Protein AF-A0A7C7ITA2-F1 (afdb_monomer)

pLDDT: mean 93.31, std 6.62, range [65.88, 98.81]

Secondary structure (DSSP, 8-state):
--HHHHHHHHHHH--TTSHHHHHHHHHHHHHHHS--B-S---SSTT--SS---SHHHHHHHHHHHHHTT--EEEEEPPPTTSTT---EEEEEE---TTS-EEEEEEE--B----S-TT-GGGTTS-TTS-EE-TTSS-EESTTTTTTHHHHHHHHHHHHHHHHHTT--SS---HHHHTTSSSEEEEEEES-GGGT-

Mean predicted aligned error: 3.97 Å

Structure (mmCIF, N/CA/C/O backbone):
data_AF-A0A7C7ITA2-F1
#
_entry.id   AF-A0A7C7ITA2-F1
#
loop_
_atom_site.group_PDB
_atom_site.id
_atom_site.type_symbol
_atom_site.label_atom_id
_atom_site.label_alt_id
_atom_site.label_comp_id
_atom_site.label_asym_id
_atom_site.label_entity_id
_atom_site.label_seq_id
_atom_site.pdbx_PDB_ins_code
_atom_site.Cartn_x
_atom_site.Cartn_y
_atom_site.Cartn_z
_atom_site.occupancy
_atom_site.B_iso_or_equiv
_atom_site.auth_seq_id
_atom_site.auth_comp_id
_atom_site.auth_asym_id
_atom_site.auth_atom_id
_atom_site.pdbx_PDB_model_num
ATOM 1 N N . MET A 1 1 ? -14.949 -5.230 22.223 1.00 71.88 1 MET A N 1
ATOM 2 C CA . MET A 1 1 ? -15.427 -5.738 20.918 1.00 71.88 1 MET A CA 1
ATOM 3 C C . MET A 1 1 ? -15.850 -7.193 21.058 1.00 71.88 1 MET A C 1
ATOM 5 O O . MET A 1 1 ? -15.157 -7.939 21.739 1.00 71.88 1 MET A O 1
ATOM 9 N N . LYS A 1 2 ? -16.995 -7.593 20.492 1.00 80.12 2 LYS A N 1
ATOM 10 C CA . LYS A 1 2 ? -17.440 -8.998 20.511 1.00 80.12 2 LYS A CA 1
ATOM 11 C C . LYS A 1 2 ? -16.811 -9.716 19.316 1.00 80.12 2 LYS A C 1
ATOM 13 O O . LYS A 1 2 ? -17.061 -9.292 18.196 1.00 80.12 2 LYS A O 1
ATOM 18 N N . LEU A 1 3 ? -16.045 -10.787 19.548 1.00 83.50 3 LEU A N 1
ATOM 19 C CA . LEU A 1 3 ? -15.367 -11.551 18.483 1.00 83.50 3 LEU A CA 1
ATOM 20 C C . LEU A 1 3 ? -16.322 -11.971 17.364 1.00 83.50 3 LEU A C 1
ATOM 22 O O . LEU A 1 3 ? -15.994 -11.828 16.197 1.00 83.50 3 LEU A O 1
ATOM 26 N N . LYS A 1 4 ? -17.543 -12.370 17.729 1.00 87.81 4 LYS A N 1
ATOM 27 C CA . LYS A 1 4 ? -18.588 -12.727 16.771 1.00 87.81 4 LYS A CA 1
ATOM 28 C C . LYS A 1 4 ? -18.908 -11.612 15.766 1.00 87.81 4 LYS A C 1
ATOM 30 O O . LYS A 1 4 ? -19.138 -11.904 14.611 1.00 87.81 4 LYS A O 1
ATOM 35 N N . VAL A 1 5 ? -18.885 -10.342 16.176 1.00 86.62 5 VAL A N 1
ATOM 36 C CA . VAL A 1 5 ? -19.168 -9.219 15.262 1.00 86.62 5 VAL A CA 1
ATOM 37 C C . VAL A 1 5 ? -18.055 -9.058 14.227 1.00 86.62 5 VAL A C 1
ATOM 39 O O . VAL A 1 5 ? -18.342 -8.801 13.064 1.00 86.62 5 VAL A O 1
ATOM 42 N N . LEU A 1 6 ? -16.794 -9.236 14.636 1.00 84.56 6 LEU A N 1
ATOM 43 C CA . LEU A 1 6 ? -15.674 -9.241 13.694 1.00 84.56 6 LEU A CA 1
ATOM 44 C C . LEU A 1 6 ? -15.758 -10.419 12.731 1.00 84.56 6 LEU A C 1
ATOM 46 O O . LEU A 1 6 ? -15.569 -10.232 11.538 1.00 84.56 6 LEU A O 1
ATOM 50 N N . ASP A 1 7 ? -16.033 -11.609 13.261 1.00 88.44 7 ASP A N 1
ATOM 51 C CA . ASP A 1 7 ? -16.126 -12.843 12.485 1.00 88.44 7 ASP A CA 1
ATOM 52 C C . ASP A 1 7 ? -17.266 -12.772 11.460 1.00 88.44 7 ASP A C 1
ATOM 54 O O . ASP A 1 7 ? -17.060 -13.025 10.272 1.00 88.44 7 ASP A O 1
ATOM 58 N N . ASP A 1 8 ? -18.439 -12.300 11.893 1.00 90.19 8 ASP A N 1
ATOM 59 C CA . ASP A 1 8 ? -19.594 -12.059 11.031 1.00 90.19 8 ASP A CA 1
ATOM 60 C C . ASP A 1 8 ? -19.257 -11.005 9.957 1.00 90.19 8 ASP A C 1
ATOM 62 O O . ASP A 1 8 ? -19.597 -11.185 8.786 1.00 90.19 8 ASP A O 1
ATOM 66 N N . PHE A 1 9 ? -18.570 -9.909 10.307 1.00 89.75 9 PHE A N 1
ATOM 67 C CA . PHE A 1 9 ? -18.169 -8.899 9.323 1.00 89.75 9 PHE A CA 1
ATOM 68 C C . PHE A 1 9 ? -17.174 -9.470 8.309 1.00 89.75 9 PHE A C 1
ATOM 70 O O . PHE A 1 9 ? -17.405 -9.363 7.107 1.00 89.75 9 PHE A O 1
ATOM 77 N N . ALA A 1 10 ? -16.092 -10.094 8.777 1.00 88.19 10 ALA A N 1
ATOM 78 C CA . ALA A 1 10 ? -15.047 -10.655 7.929 1.00 88.19 10 ALA A CA 1
ATOM 79 C C . ALA A 1 10 ? -15.623 -11.696 6.963 1.00 88.19 10 ALA A C 1
ATOM 81 O O . ALA A 1 10 ? -15.414 -11.594 5.756 1.00 88.19 10 ALA A O 1
ATOM 82 N N . THR A 1 11 ? -16.441 -12.618 7.476 1.00 90.75 11 THR A N 1
ATOM 83 C CA . THR A 1 11 ? -17.097 -13.662 6.679 1.00 90.75 11 THR A CA 1
ATOM 84 C C . THR A 1 11 ? -17.991 -13.076 5.591 1.00 90.75 11 THR A C 1
ATOM 86 O O . THR A 1 11 ? -18.021 -13.595 4.481 1.00 90.75 11 THR A O 1
ATOM 89 N N . ASN A 1 12 ? -18.713 -11.988 5.862 1.00 91.75 12 ASN A N 1
ATOM 90 C CA . ASN A 1 12 ? -19.668 -11.446 4.893 1.00 91.75 12 ASN A CA 1
ATOM 91 C C . ASN A 1 12 ? -19.072 -10.385 3.956 1.00 91.75 12 ASN A C 1
ATOM 93 O O . ASN A 1 12 ? -19.583 -10.199 2.853 1.00 91.75 12 ASN A O 1
ATOM 97 N N . GLN A 1 13 ? -18.040 -9.659 4.389 1.00 92.19 13 GLN A N 1
ATOM 98 C CA . GLN A 1 13 ? -17.514 -8.493 3.671 1.00 92.19 13 GLN A CA 1
ATOM 99 C C . GLN A 1 13 ? -16.149 -8.737 3.032 1.00 92.19 13 GLN A C 1
ATOM 101 O O . GLN A 1 13 ? -15.858 -8.110 2.022 1.00 92.19 13 GLN A O 1
ATOM 106 N N . ILE A 1 14 ? -15.316 -9.639 3.558 1.00 94.12 14 ILE A N 1
ATOM 107 C CA . ILE A 1 14 ? -14.001 -9.949 2.977 1.00 94.12 14 ILE A CA 1
ATOM 108 C C . ILE A 1 14 ? -14.155 -11.144 2.033 1.00 94.12 14 ILE A C 1
ATOM 110 O O . ILE A 1 14 ? -13.682 -12.246 2.291 1.00 94.12 14 ILE A O 1
ATOM 114 N N . GLN A 1 15 ? -14.889 -10.922 0.943 1.00 93.81 15 GLN A N 1
ATOM 115 C CA . GLN A 1 15 ? -15.105 -11.908 -0.119 1.00 93.81 15 GLN A CA 1
ATOM 116 C C . GLN A 1 15 ? -14.469 -11.415 -1.426 1.00 93.81 15 GLN A C 1
ATOM 118 O O . GLN A 1 15 ? -14.563 -10.210 -1.681 1.00 93.81 15 GLN A O 1
ATOM 123 N N . PRO A 1 16 ? -13.871 -12.289 -2.264 1.00 89.75 16 PRO A N 1
ATOM 124 C CA . PRO A 1 16 ? -13.088 -11.886 -3.442 1.00 89.75 16 PRO A CA 1
ATOM 125 C C . PRO A 1 16 ? -13.753 -10.838 -4.349 1.00 89.75 16 PRO A C 1
ATOM 127 O O . PRO A 1 16 ? -13.109 -9.871 -4.744 1.00 89.75 16 PRO A O 1
ATOM 130 N N . ASP A 1 17 ? -15.056 -10.972 -4.604 1.00 90.56 17 ASP A N 1
ATOM 131 C CA . ASP A 1 17 ? -15.816 -10.068 -5.484 1.00 90.56 17 ASP A CA 1
ATOM 132 C C . ASP A 1 17 ? -16.705 -9.066 -4.728 1.00 90.56 17 ASP A C 1
ATOM 134 O O . ASP A 1 17 ? -17.552 -8.383 -5.311 1.00 90.56 17 ASP A O 1
ATOM 138 N N . SER A 1 18 ? -16.548 -8.961 -3.409 1.00 95.50 18 SER A N 1
ATOM 139 C CA . SER A 1 18 ? -17.271 -7.956 -2.631 1.00 95.50 18 SER A CA 1
ATOM 140 C C . SER A 1 18 ? -16.824 -6.544 -3.016 1.00 95.50 18 SER A C 1
ATOM 142 O O . SER A 1 18 ? -15.651 -6.289 -3.288 1.00 95.50 18 SER A O 1
ATOM 144 N N . LYS A 1 19 ? -17.744 -5.574 -2.941 1.00 95.56 19 LYS A N 1
ATOM 145 C CA . LYS A 1 19 ? -17.399 -4.150 -3.120 1.00 95.56 19 LYS A CA 1
ATOM 146 C C . LYS A 1 19 ? -16.291 -3.695 -2.165 1.00 95.56 19 LYS A C 1
ATOM 148 O O . LYS A 1 19 ? -15.511 -2.818 -2.515 1.00 95.56 19 LYS A O 1
ATOM 153 N N . PHE A 1 20 ? -16.246 -4.283 -0.971 1.00 95.50 20 PHE A N 1
ATOM 154 C CA . PHE A 1 20 ? -15.240 -3.991 0.037 1.00 95.50 20 PHE A CA 1
ATOM 155 C C . PHE A 1 20 ? -13.843 -4.426 -0.428 1.00 95.50 20 PHE A C 1
ATOM 157 O O . PHE A 1 20 ? -12.952 -3.588 -0.514 1.00 95.50 20 PHE A O 1
ATOM 164 N N . VAL A 1 21 ? -13.662 -5.691 -0.820 1.00 96.62 21 VAL A N 1
ATOM 165 C CA . VAL A 1 21 ? -12.368 -6.191 -1.322 1.00 96.62 21 VAL A CA 1
ATOM 166 C C . VAL A 1 21 ? -11.975 -5.512 -2.632 1.00 96.62 21 VAL A C 1
ATOM 168 O O . VAL A 1 21 ? -10.833 -5.080 -2.768 1.00 96.62 21 VAL A O 1
ATOM 171 N N . LEU A 1 22 ? -12.913 -5.334 -3.568 1.00 96.81 22 LEU A N 1
ATOM 172 C CA . LEU A 1 22 ? -12.630 -4.699 -4.859 1.00 96.81 22 LEU A CA 1
ATOM 173 C C . LEU A 1 22 ? -12.148 -3.247 -4.717 1.00 96.81 22 LEU A C 1
ATOM 175 O O . LEU A 1 22 ? -11.259 -2.845 -5.459 1.00 96.81 22 LEU A O 1
ATOM 179 N N . LYS A 1 23 ? -12.657 -2.487 -3.734 1.00 97.31 23 LYS A N 1
ATOM 180 C CA . LYS A 1 23 ? -12.147 -1.141 -3.402 1.00 97.31 23 LYS A CA 1
ATOM 181 C C . LYS A 1 23 ? -10.659 -1.172 -3.034 1.00 97.31 23 LYS A C 1
ATOM 183 O O . LYS A 1 23 ? -9.913 -0.271 -3.389 1.00 97.31 23 LYS A O 1
ATOM 188 N N . HIS A 1 24 ? -10.223 -2.176 -2.283 1.00 98.06 24 HIS A N 1
ATOM 189 C CA . HIS A 1 24 ? -8.821 -2.302 -1.888 1.00 98.06 24 HIS A CA 1
ATOM 190 C C . HIS A 1 24 ? -7.950 -2.813 -3.038 1.00 98.06 24 HIS A C 1
ATOM 192 O O . HIS A 1 24 ? -6.847 -2.314 -3.237 1.00 98.06 24 HIS A O 1
ATOM 198 N N . LEU A 1 25 ? -8.456 -3.755 -3.838 1.00 97.62 25 LEU A N 1
ATOM 199 C CA . LEU A 1 25 ? -7.736 -4.250 -5.012 1.00 97.62 25 LEU A CA 1
ATOM 200 C C . LEU A 1 25 ? -7.561 -3.179 -6.097 1.00 97.62 25 LEU A C 1
ATOM 202 O O . LEU A 1 25 ? -6.540 -3.197 -6.773 1.00 97.62 25 LEU A O 1
ATOM 206 N N . SER A 1 26 ? -8.475 -2.210 -6.230 1.00 98.19 26 SER A N 1
ATOM 207 C CA . SER A 1 26 ? -8.247 -1.072 -7.133 1.00 98.19 26 SER A CA 1
ATOM 208 C C . SER A 1 26 ? -7.101 -0.169 -6.667 1.00 98.19 26 SER A C 1
ATOM 210 O O . SER A 1 26 ? -6.434 0.446 -7.489 1.00 98.19 26 SER A O 1
ATOM 212 N N . VAL A 1 27 ? -6.836 -0.099 -5.356 1.00 98.62 27 VAL A N 1
ATOM 213 C CA . VAL A 1 27 ? -5.649 0.603 -4.839 1.00 98.62 27 VAL A CA 1
ATOM 214 C C . VAL A 1 27 ? -4.381 -0.200 -5.136 1.00 98.62 27 VAL A C 1
ATOM 216 O O . VAL A 1 27 ? -3.376 0.394 -5.505 1.00 98.62 27 VAL A O 1
ATOM 219 N N . LEU A 1 28 ? -4.423 -1.538 -5.042 1.00 98.62 28 LEU A N 1
ATOM 220 C CA . LEU A 1 28 ? -3.296 -2.388 -5.450 1.00 98.62 28 LEU A CA 1
ATOM 221 C C . LEU A 1 28 ? -2.927 -2.159 -6.921 1.00 98.62 28 LEU A C 1
ATOM 223 O O . LEU A 1 28 ? -1.752 -2.023 -7.243 1.00 98.62 28 LEU A O 1
ATOM 227 N N . GLU A 1 29 ? -3.929 -2.117 -7.799 1.00 98.56 29 GLU A N 1
ATOM 228 C CA . GLU A 1 29 ? -3.750 -1.834 -9.226 1.00 98.56 29 GLU A CA 1
ATOM 229 C C . GLU A 1 29 ? -3.050 -0.489 -9.447 1.00 98.56 29 GLU A C 1
ATOM 231 O O . GLU A 1 29 ? -2.050 -0.425 -10.163 1.00 98.56 29 GLU A O 1
ATOM 236 N N . GLU A 1 30 ? -3.499 0.557 -8.750 1.00 98.75 30 GLU A N 1
ATOM 237 C CA . GLU A 1 30 ? -2.883 1.881 -8.832 1.00 98.75 30 GLU A CA 1
ATOM 238 C C . GLU A 1 30 ? -1.447 1.898 -8.282 1.00 98.75 30 GLU A C 1
ATOM 240 O O . GLU A 1 30 ? -0.544 2.438 -8.917 1.00 98.75 30 GLU A O 1
ATOM 245 N N . MET A 1 31 ? -1.180 1.242 -7.150 1.00 98.75 31 MET A N 1
ATOM 246 C CA . MET A 1 31 ? 0.175 1.141 -6.591 1.00 98.75 31 MET A CA 1
ATOM 247 C C . MET A 1 31 ? 1.133 0.343 -7.494 1.00 98.75 31 MET A C 1
ATOM 249 O O . MET A 1 31 ? 2.329 0.643 -7.582 1.00 98.75 31 MET A O 1
ATOM 253 N N . VAL A 1 32 ? 0.629 -0.672 -8.201 1.00 98.69 32 VAL A N 1
ATOM 254 C CA . VAL A 1 32 ? 1.418 -1.444 -9.174 1.00 98.69 32 VAL A CA 1
ATOM 255 C C . VAL A 1 32 ? 1.777 -0.584 -10.388 1.00 98.69 32 VAL A C 1
ATOM 257 O O . VAL A 1 32 ? 2.928 -0.647 -10.833 1.00 98.69 32 VAL A O 1
ATOM 260 N N . ARG A 1 33 ? 0.859 0.278 -10.846 1.00 98.56 33 ARG A N 1
ATOM 261 C CA . ARG A 1 33 ? 1.077 1.236 -11.944 1.00 98.56 33 ARG A CA 1
ATOM 262 C C . ARG A 1 33 ? 2.246 2.186 -11.701 1.00 98.56 33 ARG A C 1
ATOM 264 O O . ARG A 1 33 ? 2.969 2.518 -12.639 1.00 98.56 33 ARG A O 1
ATOM 271 N N . ILE A 1 34 ? 2.426 2.628 -10.461 1.00 98.44 34 ILE A N 1
ATOM 272 C CA . ILE A 1 34 ? 3.427 3.633 -10.088 1.00 98.44 34 ILE A CA 1
ATOM 273 C C . ILE A 1 34 ? 4.841 3.048 -10.175 1.00 98.44 34 ILE A C 1
ATOM 275 O O . ILE A 1 34 ? 5.111 1.978 -9.641 1.00 98.44 34 ILE A O 1
ATOM 279 N N . ASP A 1 35 ? 5.790 3.741 -10.801 1.00 96.06 35 ASP A N 1
ATOM 280 C CA . ASP A 1 35 ? 7.192 3.306 -10.800 1.00 96.06 35 ASP A CA 1
ATOM 281 C C . ASP A 1 35 ? 7.913 3.744 -9.510 1.00 96.06 35 ASP A C 1
ATOM 283 O O . ASP A 1 35 ? 8.496 4.826 -9.428 1.00 96.06 35 ASP A O 1
ATOM 287 N N . SER A 1 36 ? 7.893 2.872 -8.500 1.00 97.25 36 SER A N 1
ATOM 288 C CA . SER A 1 36 ? 8.597 3.049 -7.221 1.00 97.25 36 SER A CA 1
ATOM 289 C C . SER A 1 36 ? 9.853 2.179 -7.074 1.00 97.25 36 SER A C 1
ATOM 291 O O . SER A 1 36 ? 10.190 1.770 -5.970 1.00 97.25 36 SER A O 1
ATOM 293 N N . ARG A 1 37 ? 10.585 1.857 -8.156 1.00 96.25 37 ARG A N 1
ATOM 294 C CA . ARG A 1 37 ? 11.835 1.074 -7.986 1.00 96.25 37 ARG A CA 1
ATOM 295 C C . ARG A 1 37 ? 12.912 1.915 -7.269 1.00 96.25 37 ARG A C 1
ATOM 297 O O . ARG A 1 37 ? 13.268 2.988 -7.767 1.00 96.25 37 ARG A O 1
ATOM 304 N N . SER A 1 38 ? 13.444 1.440 -6.146 1.00 94.00 38 SER A N 1
ATOM 305 C CA . SER A 1 38 ? 14.428 2.142 -5.288 1.00 94.00 38 SER A CA 1
ATOM 306 C C . SER A 1 38 ? 15.861 2.112 -5.825 1.00 94.00 38 SER A C 1
ATOM 308 O O . SER A 1 38 ? 16.751 2.787 -5.318 1.00 94.00 38 SER A O 1
ATOM 310 N N . PHE A 1 39 ? 16.094 1.397 -6.923 1.00 88.56 39 PHE A N 1
ATOM 311 C CA . PHE A 1 39 ? 17.401 1.302 -7.562 1.00 88.56 39 PHE A CA 1
ATOM 312 C C . PHE A 1 39 ? 17.604 2.319 -8.682 1.00 88.56 39 PHE A C 1
ATOM 314 O O . PHE A 1 39 ? 16.660 2.765 -9.345 1.00 88.56 39 PHE A O 1
ATOM 321 N N . ASN A 1 40 ? 18.881 2.566 -8.984 1.00 83.38 40 ASN A N 1
ATOM 322 C CA . ASN A 1 40 ? 19.281 2.987 -10.320 1.00 83.38 40 ASN A C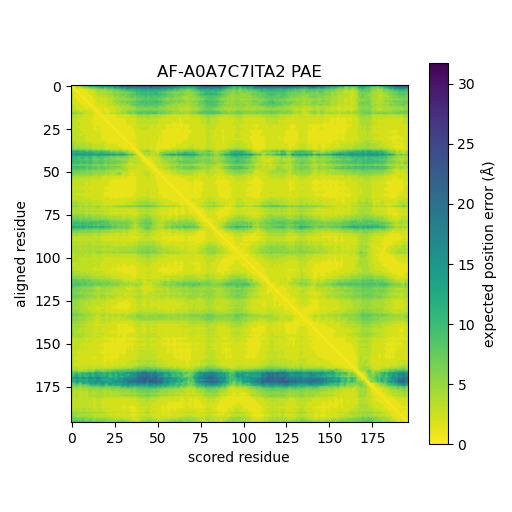A 1
ATOM 323 C C . ASN A 1 40 ? 18.890 1.885 -11.303 1.00 83.38 40 ASN A C 1
ATOM 325 O O . ASN A 1 40 ? 19.440 0.784 -11.272 1.00 83.38 40 ASN A O 1
ATOM 329 N N . VAL A 1 41 ? 17.945 2.195 -12.173 1.00 83.31 41 VAL A N 1
ATOM 330 C CA . VAL A 1 41 ? 17.534 1.330 -13.278 1.00 83.31 41 VAL A CA 1
ATOM 331 C C . VAL A 1 41 ? 18.079 1.911 -14.578 1.00 83.31 41 VAL A C 1
ATOM 333 O O . VAL A 1 41 ? 18.551 3.040 -14.592 1.00 83.31 41 VAL A O 1
ATOM 336 N N . ASN A 1 42 ? 18.181 1.093 -15.618 1.00 89.25 42 ASN A N 1
ATOM 337 C CA . ASN A 1 42 ? 18.503 1.465 -17.004 1.00 89.25 42 ASN A CA 1
ATOM 338 C C . ASN A 1 42 ? 18.329 0.181 -17.829 1.00 89.25 42 ASN A C 1
ATOM 340 O O . ASN A 1 42 ? 19.266 -0.298 -18.476 1.00 89.25 42 ASN A O 1
ATOM 344 N N . GLU A 1 43 ? 17.173 -0.464 -17.667 1.00 89.25 43 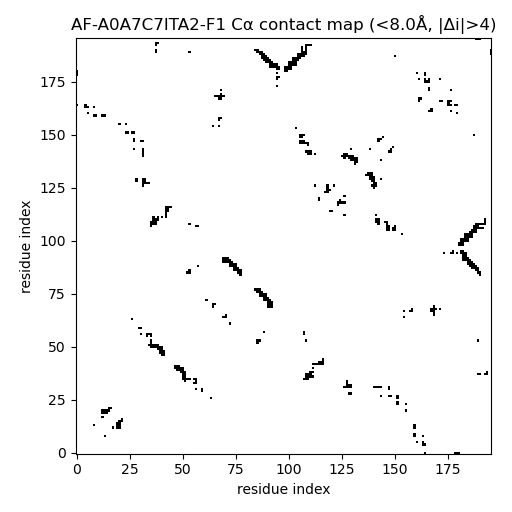GLU A N 1
ATOM 345 C CA . GLU A 1 43 ? 16.952 -1.834 -18.145 1.00 89.25 43 GLU A CA 1
ATOM 346 C C . GLU A 1 43 ? 16.765 -1.875 -19.667 1.00 89.25 43 GLU A C 1
ATOM 348 O O . GLU A 1 43 ? 17.131 -2.853 -20.319 1.00 89.25 43 GLU A O 1
ATOM 353 N N . PHE A 1 44 ? 16.280 -0.771 -20.240 1.00 91.06 44 PHE A N 1
ATOM 354 C CA . PHE A 1 44 ? 16.072 -0.574 -21.671 1.00 91.06 44 PHE A CA 1
ATOM 355 C C . PHE A 1 44 ? 16.201 0.907 -22.064 1.00 91.06 44 PHE A C 1
ATOM 357 O O . PHE A 1 44 ? 16.306 1.801 -21.220 1.00 91.06 44 PHE A O 1
ATOM 364 N N . GLU A 1 45 ? 16.226 1.182 -23.369 1.00 90.94 45 GLU A N 1
ATOM 365 C CA . GLU A 1 45 ? 16.327 2.547 -23.891 1.00 90.94 45 GLU A CA 1
ATOM 366 C C . GLU A 1 45 ? 15.094 3.379 -23.506 1.00 90.94 45 GLU A C 1
ATOM 368 O O . GLU A 1 45 ? 13.959 2.993 -23.772 1.00 90.94 45 GLU A O 1
ATOM 373 N N . GLY A 1 46 ? 15.323 4.535 -22.878 1.00 88.50 46 GLY A N 1
ATOM 374 C CA . GLY A 1 46 ? 14.256 5.404 -22.373 1.00 88.50 46 GLY A CA 1
ATOM 375 C C . GLY A 1 46 ? 13.823 5.110 -20.934 1.00 88.50 46 GLY A C 1
ATOM 376 O O . GLY A 1 46 ? 13.036 5.883 -20.391 1.00 88.50 46 GLY A O 1
ATOM 377 N N . ASP A 1 47 ? 14.361 4.064 -20.296 1.00 92.00 47 ASP A N 1
ATOM 378 C CA . ASP A 1 47 ? 14.194 3.859 -18.856 1.00 92.00 47 ASP A CA 1
ATOM 379 C C . ASP A 1 47 ? 14.890 4.983 -18.067 1.00 92.00 47 ASP A C 1
ATOM 381 O O . ASP A 1 47 ? 15.872 5.594 -18.519 1.00 92.00 47 ASP A O 1
ATOM 385 N N . ARG A 1 48 ? 14.376 5.279 -16.871 1.00 91.00 48 ARG A N 1
ATOM 386 C CA . ARG A 1 48 ? 15.021 6.243 -15.970 1.00 91.00 48 ARG A CA 1
ATOM 387 C C . ARG A 1 48 ? 16.390 5.717 -15.546 1.00 91.00 48 ARG A C 1
ATOM 389 O O . ARG A 1 48 ? 16.617 4.521 -15.595 1.00 91.00 48 ARG A O 1
ATOM 396 N N . LYS A 1 49 ? 17.285 6.612 -15.113 1.00 90.19 49 LYS A N 1
ATOM 397 C CA . LYS A 1 49 ? 18.672 6.281 -14.710 1.00 90.19 49 LYS A CA 1
ATOM 398 C C . LYS A 1 49 ? 18.955 6.402 -13.216 1.00 90.19 49 LYS A C 1
ATOM 400 O O . LYS A 1 49 ? 20.014 5.993 -12.752 1.00 90.19 49 LYS A O 1
ATOM 405 N N . ILE A 1 50 ? 18.035 7.028 -12.497 1.00 90.44 50 ILE A N 1
ATOM 406 C CA . ILE A 1 50 ? 18.123 7.322 -11.066 1.00 90.44 50 ILE A CA 1
ATOM 407 C C . ILE A 1 50 ? 16.929 6.680 -10.355 1.00 90.44 50 ILE A C 1
ATOM 409 O O . ILE A 1 50 ? 15.953 6.349 -11.044 1.00 90.44 50 ILE A O 1
ATOM 413 N N . PRO A 1 51 ? 16.975 6.496 -9.024 1.00 90.62 51 PRO A N 1
ATOM 414 C CA . PRO A 1 51 ? 15.871 5.946 -8.250 1.00 90.62 51 PRO A CA 1
ATOM 415 C C . PRO A 1 51 ? 14.621 6.818 -8.366 1.00 90.62 51 PRO A C 1
ATOM 417 O O . PRO A 1 51 ? 14.705 8.000 -8.711 1.00 90.62 51 PRO A O 1
ATOM 420 N N . SER A 1 52 ? 13.459 6.231 -8.086 1.00 92.44 52 SER A N 1
ATOM 421 C CA . SER A 1 52 ? 12.235 7.013 -7.912 1.00 92.44 52 SER A CA 1
ATOM 422 C C . SER A 1 52 ? 12.393 7.959 -6.718 1.00 92.44 52 SER A C 1
ATOM 424 O O . SER A 1 52 ? 13.026 7.600 -5.727 1.00 92.44 52 SER A O 1
ATOM 426 N N . ASP A 1 53 ? 11.799 9.152 -6.780 1.00 93.00 53 ASP A N 1
ATOM 427 C CA . ASP A 1 53 ? 11.731 10.063 -5.626 1.00 93.00 53 ASP A CA 1
ATOM 428 C C . ASP A 1 53 ? 10.694 9.613 -4.578 1.00 93.00 53 ASP A C 1
ATOM 430 O O . ASP A 1 53 ? 10.515 10.261 -3.545 1.00 93.00 53 ASP A O 1
ATOM 434 N N . MET A 1 54 ? 10.006 8.499 -4.860 1.00 97.00 54 MET A N 1
ATOM 435 C CA . MET A 1 54 ? 8.970 7.861 -4.050 1.00 97.00 54 MET A CA 1
ATOM 436 C C . MET A 1 54 ? 7.728 8.720 -3.819 1.00 97.00 54 MET A C 1
ATOM 438 O O . MET A 1 54 ? 6.805 8.295 -3.123 1.00 97.00 54 MET A O 1
ATOM 442 N N . LYS A 1 55 ? 7.645 9.907 -4.424 1.00 97.25 55 LYS A N 1
ATOM 443 C CA . LYS A 1 55 ? 6.580 10.861 -4.130 1.00 97.25 55 LYS A CA 1
ATOM 444 C C . LYS A 1 55 ? 5.212 10.316 -4.530 1.00 97.25 55 LYS A C 1
ATOM 446 O O . LYS A 1 55 ? 4.288 10.358 -3.728 1.00 97.25 55 LYS A O 1
ATOM 451 N N . GLU A 1 56 ? 5.088 9.778 -5.743 1.00 98.44 56 GLU A N 1
ATOM 452 C CA . GLU A 1 56 ? 3.806 9.282 -6.265 1.00 98.44 56 GLU A CA 1
ATOM 453 C C . GLU A 1 56 ? 3.273 8.092 -5.446 1.00 98.44 56 GLU A C 1
ATOM 455 O O . GLU A 1 56 ? 2.091 8.061 -5.104 1.00 98.44 56 GLU A O 1
ATOM 460 N N . ILE A 1 57 ? 4.140 7.144 -5.059 1.00 98.75 57 ILE A N 1
ATOM 461 C CA . ILE A 1 57 ? 3.719 5.974 -4.271 1.00 98.75 57 ILE A CA 1
ATOM 462 C C . ILE A 1 57 ? 3.372 6.354 -2.826 1.00 98.75 57 ILE A C 1
ATOM 464 O O . ILE A 1 57 ? 2.406 5.831 -2.266 1.00 98.75 57 ILE A O 1
ATOM 468 N N . LEU A 1 58 ? 4.102 7.307 -2.237 1.00 98.75 58 LEU A N 1
ATOM 469 C CA . LEU A 1 58 ? 3.799 7.844 -0.912 1.00 98.75 58 LEU A CA 1
ATOM 470 C C . LEU A 1 58 ? 2.481 8.624 -0.914 1.00 98.75 58 LEU A C 1
ATOM 472 O O . LEU A 1 58 ? 1.678 8.433 -0.003 1.00 98.75 58 LEU A O 1
ATOM 476 N N . ASP A 1 59 ? 2.226 9.448 -1.934 1.00 98.62 59 ASP A N 1
ATOM 477 C CA . ASP A 1 59 ? 0.960 10.174 -2.093 1.00 98.62 59 ASP A CA 1
ATOM 478 C C . ASP A 1 59 ? -0.216 9.189 -2.229 1.00 98.62 59 ASP A C 1
ATOM 480 O O . ASP A 1 59 ? -1.205 9.306 -1.501 1.00 98.62 59 ASP A O 1
ATOM 484 N N . CYS A 1 60 ? -0.070 8.145 -3.054 1.00 98.81 60 CYS A N 1
ATOM 485 C CA . CYS A 1 60 ? -1.065 7.075 -3.184 1.00 98.81 60 CYS A CA 1
ATOM 486 C C . CYS A 1 60 ? -1.333 6.365 -1.840 1.00 98.81 60 CYS A C 1
ATOM 488 O O . CYS A 1 60 ? -2.486 6.160 -1.448 1.00 98.81 60 CYS A O 1
ATOM 490 N N . ALA A 1 61 ? -0.280 6.036 -1.083 1.00 98.69 61 ALA A N 1
ATOM 491 C CA . ALA A 1 61 ? -0.410 5.415 0.234 1.00 98.69 61 ALA A CA 1
ATOM 492 C C . ALA A 1 61 ? -1.068 6.349 1.268 1.00 98.69 61 ALA A C 1
ATOM 494 O O . ALA A 1 61 ? -1.889 5.894 2.068 1.00 98.69 61 ALA A O 1
ATOM 495 N N . ILE A 1 62 ? -0.758 7.651 1.249 1.00 98.56 62 ILE A N 1
ATOM 496 C CA . ILE A 1 62 ? -1.411 8.661 2.096 1.00 98.56 62 ILE A CA 1
ATOM 497 C C . ILE A 1 62 ? -2.910 8.693 1.805 1.00 98.56 62 ILE A C 1
ATOM 499 O O . ILE A 1 62 ? -3.712 8.584 2.737 1.00 98.56 62 ILE A O 1
ATOM 503 N N . GLU A 1 63 ? -3.286 8.829 0.533 1.00 98.25 63 GLU A N 1
ATOM 504 C CA . GLU A 1 63 ? -4.686 8.886 0.115 1.00 98.25 63 GLU A CA 1
ATOM 505 C C . GLU A 1 63 ? -5.433 7.619 0.530 1.00 98.25 63 GLU A C 1
ATOM 507 O O . GLU A 1 63 ? -6.510 7.697 1.127 1.00 98.25 63 GLU A O 1
ATOM 512 N N . TYR A 1 64 ? -4.832 6.448 0.309 1.00 98.50 64 TYR A N 1
ATOM 513 C CA . TYR A 1 64 ? -5.404 5.176 0.727 1.00 98.50 64 TYR A CA 1
ATOM 514 C C . TYR A 1 64 ? -5.650 5.116 2.242 1.00 98.50 64 TYR A C 1
ATOM 516 O O . TYR A 1 64 ? -6.764 4.815 2.685 1.00 98.50 64 TYR A O 1
ATOM 524 N N . LEU A 1 65 ? -4.640 5.443 3.052 1.00 97.75 65 LEU A N 1
ATOM 525 C CA . LEU A 1 65 ? -4.745 5.410 4.512 1.00 97.75 65 LEU A CA 1
ATOM 526 C C . LEU A 1 65 ? -5.784 6.415 5.041 1.00 97.75 65 LEU A C 1
ATOM 528 O O . LEU A 1 65 ? -6.528 6.105 5.978 1.00 97.75 65 LEU A O 1
ATOM 532 N N . GLN A 1 66 ? -5.901 7.589 4.416 1.00 95.81 66 GLN A N 1
ATOM 533 C CA . GLN A 1 66 ? -6.946 8.568 4.734 1.00 95.81 66 GLN A CA 1
ATOM 534 C C . GLN A 1 66 ? -8.346 8.030 4.418 1.00 95.81 66 GLN A C 1
ATOM 536 O O . GLN A 1 66 ? -9.247 8.141 5.255 1.00 95.81 66 GLN A O 1
ATOM 541 N N . GLN A 1 67 ? -8.524 7.387 3.259 1.00 94.44 67 GLN A N 1
ATOM 542 C CA . GLN A 1 67 ? -9.797 6.789 2.833 1.00 94.44 67 GLN A CA 1
ATOM 543 C C . GLN A 1 67 ? -10.283 5.646 3.736 1.00 94.44 67 GLN A C 1
ATOM 545 O O . GLN A 1 67 ? -11.464 5.291 3.683 1.00 94.44 67 GLN A O 1
ATOM 550 N N . ILE A 1 68 ? -9.403 5.047 4.542 1.00 93.69 68 ILE A N 1
ATOM 551 C CA . ILE A 1 68 ? -9.755 4.002 5.520 1.00 93.69 68 ILE A CA 1
ATOM 552 C C . ILE A 1 68 ? -9.782 4.519 6.967 1.00 93.69 68 ILE A C 1
ATOM 554 O O . ILE A 1 68 ? -10.017 3.746 7.890 1.00 93.69 68 ILE A O 1
ATOM 558 N N . GLY A 1 69 ? -9.588 5.826 7.182 1.00 91.19 69 GLY A N 1
ATOM 559 C CA . GLY A 1 69 ? -9.806 6.485 8.473 1.00 91.19 69 GLY A CA 1
ATOM 560 C C . GLY A 1 69 ? -8.549 6.858 9.267 1.00 91.19 69 GLY A C 1
ATOM 561 O O . GLY A 1 69 ? -8.681 7.357 10.389 1.00 91.19 69 GLY A O 1
ATOM 562 N N . LEU A 1 70 ? -7.334 6.691 8.731 1.00 92.69 70 LEU A N 1
ATOM 563 C CA . LEU A 1 70 ? -6.121 7.199 9.382 1.00 92.69 70 LEU A CA 1
ATOM 564 C C . LEU A 1 70 ? -5.917 8.678 9.036 1.00 92.69 70 LEU A C 1
ATOM 566 O O . LEU A 1 70 ? -5.575 9.038 7.916 1.00 92.69 70 LEU A O 1
ATOM 570 N N . LYS A 1 71 ? -6.106 9.553 10.029 1.00 88.19 71 LYS A N 1
ATOM 571 C CA . LYS A 1 71 ? -5.982 11.015 9.852 1.00 88.19 71 LYS A CA 1
ATOM 572 C C . LYS A 1 71 ? -4.616 11.573 10.246 1.00 88.19 71 LYS A C 1
ATOM 574 O O . LYS A 1 71 ? -4.252 12.662 9.818 1.00 88.19 71 LYS A O 1
ATOM 579 N N . LYS A 1 72 ? -3.870 10.860 11.093 1.00 94.94 72 LYS A N 1
ATOM 580 C CA . LYS A 1 72 ? -2.524 11.263 11.510 1.00 94.94 72 LYS A CA 1
ATOM 581 C C . LYS A 1 72 ? -1.506 10.520 10.662 1.00 94.94 72 LYS A C 1
ATOM 583 O O . LYS A 1 72 ? -1.174 9.381 10.981 1.00 94.94 72 LYS A O 1
ATOM 588 N N . ILE A 1 73 ? -1.037 11.168 9.604 1.00 98.00 73 ILE A N 1
ATOM 589 C CA . ILE A 1 73 ? -0.005 10.643 8.712 1.00 98.00 73 ILE A CA 1
ATOM 590 C C . ILE A 1 73 ? 1.120 11.672 8.629 1.00 98.00 73 ILE A C 1
ATOM 592 O O . ILE A 1 73 ? 0.864 12.875 8.563 1.00 98.00 73 ILE A O 1
ATOM 596 N N . LYS A 1 74 ? 2.362 11.203 8.676 1.00 98.25 74 LYS A N 1
ATOM 597 C CA . LYS A 1 74 ? 3.571 12.009 8.547 1.00 98.25 74 LYS A CA 1
ATOM 598 C C . LYS A 1 74 ? 4.520 11.308 7.585 1.00 98.25 74 LYS A C 1
ATOM 600 O O . LYS A 1 74 ? 4.860 10.152 7.806 1.00 98.25 74 LYS A O 1
ATOM 605 N N . ILE A 1 75 ? 5.013 12.043 6.596 1.00 98.38 75 ILE A N 1
ATOM 606 C CA . ILE A 1 75 ? 6.203 11.638 5.852 1.00 98.38 75 ILE A CA 1
ATOM 607 C C . ILE A 1 75 ? 7.433 12.097 6.630 1.00 98.38 75 ILE A C 1
ATOM 609 O O . ILE A 1 75 ? 7.550 13.265 7.012 1.00 98.38 75 ILE A O 1
ATOM 613 N N . ASN A 1 76 ? 8.319 11.159 6.934 1.00 97.31 76 ASN A N 1
ATOM 614 C CA . ASN A 1 76 ? 9.606 11.438 7.540 1.00 97.31 76 ASN A CA 1
ATOM 615 C C . ASN A 1 76 ? 10.664 11.450 6.439 1.00 97.31 76 ASN A C 1
ATOM 617 O O . ASN A 1 76 ? 11.163 10.404 6.036 1.00 97.31 76 ASN A O 1
ATOM 621 N N . THR A 1 77 ? 10.958 12.648 5.942 1.00 95.50 77 THR A N 1
ATOM 622 C CA . THR A 1 77 ? 11.979 12.870 4.920 1.00 95.50 77 THR A CA 1
ATOM 623 C C . THR A 1 77 ? 13.368 12.864 5.562 1.00 95.50 77 THR A C 1
ATOM 625 O O . THR A 1 77 ? 13.562 13.552 6.573 1.00 95.50 77 THR A O 1
ATOM 628 N N . PRO A 1 78 ? 14.331 12.109 5.012 1.00 93.25 78 PRO A N 1
ATOM 629 C CA . PRO A 1 78 ? 15.699 12.115 5.508 1.00 93.25 78 PRO A CA 1
ATOM 630 C C . PRO A 1 78 ? 16.369 13.489 5.310 1.00 93.25 78 PRO A C 1
ATOM 632 O O . PRO A 1 78 ? 15.962 14.264 4.442 1.00 93.25 78 PRO A O 1
ATOM 635 N N . PRO A 1 79 ? 17.394 13.830 6.115 1.00 93.56 79 PRO A N 1
ATOM 636 C CA . PRO A 1 79 ? 18.163 15.059 5.926 1.00 93.56 79 PRO A CA 1
ATOM 637 C C . PRO A 1 79 ? 18.876 15.086 4.567 1.00 93.56 79 PRO A C 1
ATOM 639 O O . PRO A 1 79 ? 19.335 14.051 4.098 1.00 93.56 79 PRO A O 1
ATOM 642 N N . GLU A 1 80 ? 19.097 16.277 3.999 1.00 90.56 80 GLU A N 1
ATOM 643 C CA . GLU A 1 80 ? 19.798 16.455 2.709 1.00 90.56 80 GLU A CA 1
ATOM 644 C C . GLU A 1 80 ? 21.209 15.835 2.673 1.00 90.56 80 GLU A C 1
ATOM 646 O O . GLU A 1 80 ? 21.721 15.495 1.609 1.00 90.56 80 GLU A O 1
ATOM 651 N N . SER A 1 81 ? 21.849 15.654 3.834 1.00 93.44 81 SER A N 1
ATOM 652 C CA . SER A 1 81 ? 23.148 14.978 3.943 1.00 93.44 81 SER A CA 1
ATOM 653 C C . SER A 1 81 ? 23.098 13.476 3.626 1.00 93.44 81 SER A C 1
ATOM 655 O O . SER A 1 81 ? 24.145 12.870 3.404 1.00 93.44 81 SER A O 1
ATOM 657 N N . CYS A 1 82 ? 21.914 12.862 3.626 1.00 89.12 82 CYS A N 1
ATOM 658 C CA . CYS A 1 82 ? 21.685 11.450 3.329 1.00 89.12 82 CYS A CA 1
ATOM 659 C C . CYS A 1 82 ? 21.268 11.293 1.859 1.00 89.12 82 CYS A C 1
ATOM 661 O O . CYS A 1 82 ? 20.104 11.078 1.553 1.00 89.12 82 CYS A O 1
ATOM 663 N N . VAL A 1 83 ? 22.239 11.421 0.952 1.00 81.25 83 VAL A N 1
ATOM 664 C CA . VAL A 1 83 ? 22.043 11.652 -0.498 1.00 81.25 83 VAL A CA 1
ATOM 665 C C . VAL A 1 83 ? 21.234 10.567 -1.236 1.00 81.25 83 VAL A C 1
ATOM 667 O O . VAL A 1 83 ? 20.705 10.848 -2.306 1.00 81.25 83 VAL A O 1
ATOM 670 N N . ASN A 1 84 ? 21.099 9.365 -0.670 1.00 83.06 84 ASN A N 1
ATOM 671 C CA . ASN A 1 84 ? 20.339 8.259 -1.268 1.00 83.06 84 ASN A CA 1
ATOM 672 C C . ASN A 1 84 ? 19.154 7.795 -0.421 1.00 83.06 84 ASN A C 1
ATOM 674 O O . ASN A 1 84 ? 18.424 6.929 -0.879 1.00 83.06 84 ASN A O 1
ATOM 678 N N . ALA A 1 85 ? 18.986 8.350 0.781 1.00 91.00 85 ALA A N 1
ATOM 679 C CA . ALA A 1 85 ? 17.906 7.935 1.657 1.00 91.00 85 ALA A CA 1
ATOM 680 C C . ALA A 1 85 ? 16.573 8.442 1.107 1.00 91.00 85 ALA A C 1
ATOM 682 O O . ALA A 1 85 ? 16.479 9.596 0.664 1.00 91.00 85 ALA A O 1
ATOM 683 N N . THR A 1 86 ? 15.529 7.629 1.199 1.00 94.44 86 THR A N 1
ATOM 684 C CA . THR A 1 86 ? 14.187 7.995 0.745 1.00 94.44 86 THR A CA 1
ATOM 685 C C . THR A 1 86 ? 13.223 8.147 1.926 1.00 94.44 86 THR A C 1
ATOM 687 O O . THR A 1 86 ? 13.517 7.781 3.068 1.00 94.44 86 THR A O 1
ATOM 690 N N . PRO A 1 87 ? 12.079 8.826 1.733 1.00 96.69 87 PRO A N 1
ATOM 691 C CA . PRO A 1 87 ? 11.170 9.103 2.833 1.00 96.69 87 PRO A CA 1
ATOM 692 C C . PRO A 1 87 ? 10.443 7.843 3.309 1.00 96.69 87 PRO A C 1
ATOM 694 O O . PRO A 1 87 ? 10.032 7.004 2.510 1.00 96.69 87 PRO A O 1
ATOM 697 N N . ILE A 1 88 ? 10.160 7.780 4.609 1.00 97.75 88 ILE A N 1
ATOM 698 C CA . ILE A 1 88 ? 9.257 6.768 5.175 1.00 97.75 88 ILE A CA 1
ATOM 699 C C . ILE A 1 88 ? 7.912 7.396 5.550 1.00 97.75 88 ILE A C 1
ATOM 701 O O . ILE A 1 88 ? 7.841 8.545 6.003 1.00 97.75 88 ILE A O 1
ATOM 705 N N . LEU A 1 89 ? 6.832 6.636 5.405 1.00 98.69 89 LEU A N 1
ATOM 706 C CA . LEU A 1 89 ? 5.493 7.010 5.842 1.00 98.69 89 LEU A CA 1
ATOM 707 C C . LEU A 1 89 ? 5.242 6.482 7.252 1.00 98.69 89 LEU A C 1
ATOM 709 O O . LEU A 1 89 ? 5.403 5.300 7.535 1.00 98.69 89 LEU A O 1
ATOM 713 N N . LEU A 1 90 ? 4.770 7.360 8.132 1.00 98.75 90 LEU A N 1
ATOM 714 C CA . LEU A 1 90 ? 4.330 7.024 9.480 1.00 98.75 90 LEU A CA 1
ATOM 715 C C . LEU A 1 90 ? 2.852 7.371 9.631 1.00 98.75 90 LEU A C 1
ATOM 717 O O . LEU A 1 90 ? 2.462 8.507 9.362 1.00 98.75 90 LEU A O 1
ATOM 721 N N . ALA A 1 91 ? 2.035 6.443 10.124 1.00 98.44 91 ALA A N 1
ATOM 722 C CA . ALA A 1 91 ? 0.636 6.723 10.442 1.00 98.44 91 ALA A CA 1
ATOM 723 C C . ALA A 1 91 ? 0.227 6.195 11.820 1.00 98.44 91 ALA A C 1
ATOM 725 O O . ALA A 1 91 ? 0.821 5.258 12.354 1.00 98.44 91 ALA A O 1
ATOM 726 N N . GLU A 1 92 ? -0.792 6.814 12.416 1.00 96.19 92 GLU A N 1
ATOM 727 C CA . GLU A 1 92 ? -1.285 6.461 13.748 1.00 96.19 92 GLU A CA 1
ATOM 728 C C . GLU A 1 92 ? -2.816 6.499 13.828 1.00 96.19 92 GLU A C 1
ATOM 730 O O . GLU A 1 92 ? -3.461 7.481 13.449 1.00 96.19 92 GLU A O 1
ATOM 735 N N . LEU A 1 93 ? -3.377 5.467 14.460 1.00 94.38 93 LEU A N 1
ATOM 736 C CA . LEU A 1 93 ? -4.717 5.465 15.032 1.00 94.38 93 LEU A CA 1
ATOM 737 C C . LEU A 1 93 ? -4.615 5.263 16.553 1.00 94.38 93 LEU A C 1
ATOM 739 O O . LEU A 1 93 ? -4.448 4.148 17.054 1.00 94.38 93 LEU A O 1
ATOM 743 N N . ALA A 1 94 ? -4.726 6.366 17.295 1.00 93.06 94 ALA A N 1
ATOM 744 C CA . ALA A 1 94 ? -4.743 6.349 18.753 1.00 93.06 94 ALA A CA 1
ATOM 745 C C . ALA A 1 94 ? -6.147 6.032 19.284 1.00 93.06 94 ALA A C 1
ATOM 747 O O . ALA A 1 94 ? -7.097 6.781 19.058 1.00 93.06 94 ALA A O 1
ATOM 748 N N . VAL A 1 95 ? -6.244 4.944 20.040 1.00 92.38 95 VAL A N 1
ATOM 749 C CA . VAL A 1 95 ? -7.454 4.473 20.715 1.00 92.38 95 VAL A CA 1
ATOM 750 C C . VAL A 1 95 ? -7.440 4.862 22.193 1.00 92.38 95 VAL A C 1
ATOM 752 O O . VAL A 1 95 ? -8.353 5.537 22.659 1.00 92.38 95 VAL A O 1
ATOM 755 N N . SER A 1 96 ? -6.429 4.439 22.956 1.00 94.06 96 SER A N 1
ATOM 756 C CA . SER A 1 96 ? -6.289 4.763 24.381 1.00 94.06 96 SER A CA 1
ATOM 757 C C . SER A 1 96 ? -4.842 4.581 24.856 1.00 94.06 96 SER A C 1
ATOM 759 O O . SER A 1 96 ? -4.244 3.545 24.554 1.00 94.06 96 SER A O 1
ATOM 761 N N . PRO A 1 97 ? -4.302 5.490 25.691 1.00 95.50 97 PRO A N 1
ATOM 762 C CA . PRO A 1 97 ? -3.015 5.300 26.368 1.00 95.50 97 PRO A CA 1
ATOM 763 C C . PRO A 1 97 ? -2.938 4.045 27.251 1.00 95.50 97 PRO A C 1
ATOM 765 O O . PRO A 1 97 ? -1.848 3.555 27.516 1.00 95.50 97 PRO A O 1
ATOM 768 N N . SER A 1 98 ? -4.078 3.519 27.716 1.00 96.50 98 SER A N 1
ATOM 769 C CA . SER A 1 98 ? -4.129 2.302 28.541 1.00 96.50 98 SER A CA 1
ATOM 770 C C . SER A 1 98 ? -4.084 0.998 27.740 1.00 96.50 98 SER A C 1
ATOM 772 O O . SER A 1 98 ? -4.023 -0.079 28.332 1.00 96.50 98 SER A O 1
ATOM 774 N N . LYS A 1 99 ? -4.153 1.073 26.406 1.00 96.19 99 LYS A N 1
ATOM 775 C CA . LYS A 1 99 ? -4.138 -0.091 25.515 1.00 96.19 99 LYS A CA 1
ATOM 776 C C . LYS A 1 99 ? -2.756 -0.285 24.891 1.00 96.19 99 LYS A C 1
ATOM 778 O O . LYS A 1 99 ? -2.053 0.702 24.664 1.00 96.19 99 LYS A O 1
ATOM 783 N N . PRO A 1 100 ? -2.369 -1.532 24.567 1.00 98.25 100 PRO A N 1
ATOM 784 C CA . PRO A 1 100 ? -1.126 -1.786 23.849 1.00 98.25 100 PRO A CA 1
ATOM 785 C C . PRO A 1 100 ? -1.137 -1.107 22.473 1.00 98.25 100 PRO A C 1
ATOM 787 O O . PRO A 1 100 ? -2.193 -0.748 21.950 1.00 98.25 100 PRO A O 1
ATOM 790 N N . THR A 1 101 ? 0.042 -0.941 21.878 1.00 98.31 101 THR A N 1
ATOM 791 C CA . THR A 1 101 ? 0.196 -0.437 20.506 1.00 98.31 101 THR A CA 1
ATOM 792 C C . THR A 1 101 ? 0.728 -1.552 19.622 1.00 98.31 101 THR A C 1
ATOM 794 O O . THR A 1 101 ? 1.736 -2.164 19.968 1.00 98.31 101 THR A O 1
ATOM 797 N N . LEU A 1 102 ? 0.062 -1.797 18.496 1.00 98.44 102 LEU A N 1
ATOM 798 C CA . LEU A 1 102 ? 0.538 -2.685 17.442 1.00 98.44 102 LEU A CA 1
ATOM 799 C C . LEU A 1 102 ? 1.120 -1.839 16.306 1.00 98.44 102 LEU A C 1
ATOM 801 O O . LEU A 1 102 ? 0.459 -0.916 15.831 1.00 98.44 102 LEU A O 1
ATOM 805 N N . LEU A 1 103 ? 2.355 -2.140 15.909 1.00 98.56 103 LEU A N 1
ATOM 806 C CA . LEU A 1 103 ? 3.019 -1.530 14.760 1.00 98.56 103 LEU A CA 1
ATOM 807 C C . LEU A 1 103 ? 2.95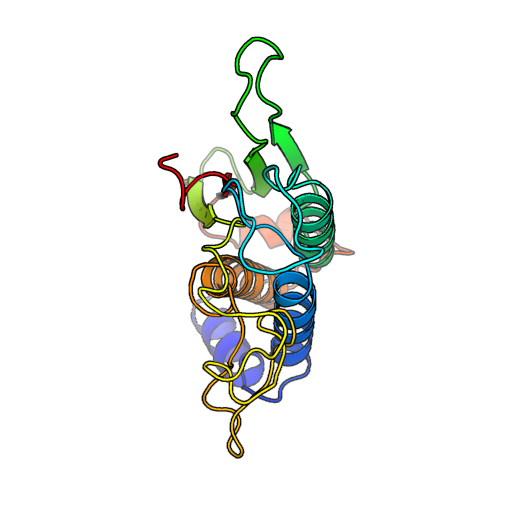3 -2.500 13.581 1.00 98.56 103 LEU A C 1
ATOM 809 O O . LEU A 1 103 ? 3.393 -3.640 13.710 1.00 98.56 103 LEU A O 1
ATOM 813 N N . PHE A 1 104 ? 2.427 -2.028 12.457 1.00 98.69 104 PHE A N 1
ATOM 814 C CA . PHE A 1 104 ? 2.502 -2.715 11.176 1.00 98.69 104 PHE A CA 1
ATOM 815 C C . PHE A 1 104 ? 3.617 -2.118 10.328 1.00 98.69 104 PHE A C 1
ATOM 817 O O . PHE A 1 104 ? 3.802 -0.899 10.310 1.00 98.69 104 PHE A O 1
ATOM 824 N N . TYR A 1 105 ? 4.323 -2.999 9.635 1.00 98.69 105 TYR A N 1
ATOM 825 C CA . TYR A 1 105 ? 5.3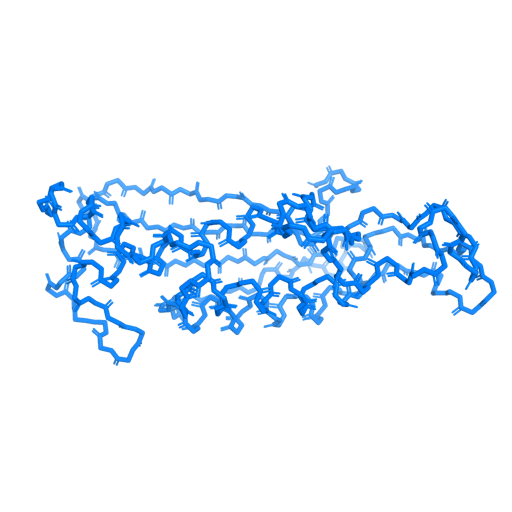92 -2.675 8.710 1.00 98.69 105 TYR A CA 1
ATOM 826 C C . TYR A 1 105 ? 5.085 -3.301 7.348 1.00 98.69 105 TYR A C 1
ATOM 828 O O . TYR A 1 105 ? 4.546 -4.407 7.308 1.00 98.69 105 TYR A O 1
ATOM 836 N N . ALA A 1 106 ? 5.410 -2.573 6.288 1.00 98.69 106 ALA A N 1
ATOM 837 C CA . ALA A 1 106 ? 5.470 -3.020 4.897 1.00 98.69 106 ALA A CA 1
ATOM 838 C C . ALA A 1 106 ? 6.385 -2.049 4.133 1.00 98.69 106 ALA A C 1
ATOM 840 O O . ALA A 1 106 ? 6.758 -1.003 4.678 1.00 98.69 106 ALA A O 1
ATOM 841 N N . HIS A 1 107 ? 6.703 -2.340 2.879 1.00 98.75 107 HIS A N 1
ATOM 842 C CA . HIS A 1 107 ? 7.473 -1.430 2.029 1.00 98.75 107 HIS A CA 1
ATOM 843 C C . HIS A 1 107 ? 6.718 -1.072 0.743 1.00 98.75 107 HIS A C 1
ATOM 845 O O . HIS A 1 107 ? 5.746 -1.725 0.357 1.00 98.75 107 HIS A O 1
ATOM 851 N N . LEU A 1 108 ? 7.086 0.066 0.155 1.00 98.75 108 LEU A N 1
ATOM 852 C CA . LEU A 1 108 ? 6.428 0.647 -1.022 1.00 98.75 108 LEU A CA 1
ATOM 853 C C . LEU A 1 108 ? 7.333 0.654 -2.259 1.00 98.75 108 LEU A C 1
ATOM 855 O O . LEU A 1 108 ? 6.853 0.925 -3.368 1.00 98.75 108 LEU A O 1
ATOM 859 N N . ASP A 1 109 ? 8.631 0.422 -2.079 1.00 98.19 109 ASP A N 1
ATOM 860 C CA . ASP A 1 109 ? 9.568 0.315 -3.181 1.00 98.19 109 ASP A CA 1
ATOM 861 C C . ASP A 1 109 ? 9.521 -1.063 -3.845 1.00 98.19 109 ASP A C 1
ATOM 863 O O . ASP A 1 109 ? 8.816 -1.971 -3.416 1.00 98.19 109 ASP A O 1
ATOM 867 N N . LYS A 1 110 ? 10.146 -1.174 -5.018 1.00 97.31 110 LYS A N 1
ATOM 868 C CA . LYS A 1 110 ? 10.034 -2.365 -5.867 1.00 97.31 110 LYS A CA 1
ATOM 869 C C . LYS A 1 110 ? 11.373 -2.737 -6.488 1.00 97.31 110 LYS A C 1
ATOM 871 O O . LYS A 1 110 ? 12.113 -1.867 -6.946 1.00 97.31 110 LYS A O 1
ATOM 876 N N . GLN A 1 111 ? 11.628 -4.032 -6.656 1.00 96.06 111 GLN A N 1
ATOM 877 C CA . GLN A 1 111 ? 12.711 -4.499 -7.531 1.00 96.06 111 GLN A CA 1
ATOM 878 C C . GLN A 1 111 ? 12.593 -3.993 -8.991 1.00 96.06 111 GLN A C 1
ATOM 880 O O . GLN A 1 111 ? 11.485 -3.737 -9.487 1.00 96.06 111 GLN A O 1
ATOM 885 N N . PRO A 1 112 ? 13.711 -3.964 -9.747 1.00 94.62 112 PRO A N 1
ATOM 886 C CA . PRO A 1 112 ? 13.715 -3.788 -11.199 1.00 94.62 112 PRO A CA 1
ATOM 887 C C . PRO A 1 112 ? 12.832 -4.804 -11.949 1.00 94.62 112 PRO A C 1
ATOM 889 O O . PRO A 1 112 ? 12.438 -5.858 -11.432 1.00 94.62 112 PRO A O 1
ATOM 892 N N . TYR A 1 113 ? 12.486 -4.500 -13.195 1.00 93.62 113 TYR A N 1
ATOM 893 C CA . TYR A 1 113 ? 11.615 -5.337 -14.029 1.00 93.62 113 TYR A CA 1
ATOM 894 C C . TYR A 1 113 ? 12.312 -6.595 -14.563 1.00 93.62 113 TYR A C 1
ATOM 896 O O . TYR A 1 113 ? 11.656 -7.597 -14.852 1.00 93.62 113 TYR A O 1
ATOM 904 N N . MET A 1 114 ? 13.639 -6.566 -14.622 1.00 91.31 114 MET A N 1
ATOM 905 C CA . MET A 1 114 ? 14.549 -7.599 -15.104 1.00 91.31 114 MET A CA 1
ATOM 906 C C . MET A 1 114 ? 14.271 -8.029 -16.553 1.00 91.31 114 MET A C 1
ATOM 908 O O . MET A 1 114 ? 14.432 -9.207 -16.902 1.00 91.31 114 MET A O 1
ATOM 912 N N . ASP A 1 115 ? 13.861 -7.089 -17.409 1.00 93.62 115 ASP A N 1
ATOM 913 C CA . ASP A 1 115 ? 13.510 -7.337 -18.812 1.00 93.62 115 ASP A CA 1
ATOM 914 C C . ASP A 1 115 ? 13.753 -6.117 -19.724 1.00 93.62 115 ASP A C 1
ATOM 916 O O . ASP A 1 115 ? 14.106 -5.046 -19.238 1.00 93.62 115 ASP A O 1
ATOM 920 N N . ASP A 1 116 ? 13.593 -6.298 -21.040 1.00 91.50 116 ASP A N 1
ATOM 921 C CA . ASP A 1 116 ? 13.703 -5.227 -22.045 1.00 91.50 116 ASP A CA 1
ATOM 922 C C . ASP A 1 116 ? 12.376 -4.472 -22.269 1.00 91.50 116 ASP A C 1
ATOM 924 O O . ASP A 1 116 ? 11.343 -4.819 -21.692 1.00 91.50 116 ASP A O 1
ATOM 928 N N . GLU A 1 117 ? 12.371 -3.460 -23.147 1.00 92.19 117 GLU A N 1
ATOM 929 C CA . GLU A 1 117 ? 11.184 -2.636 -23.425 1.00 92.19 117 GLU A CA 1
ATOM 930 C C . GLU A 1 117 ? 9.998 -3.418 -24.020 1.00 92.19 117 GLU A C 1
ATOM 932 O O . GLU A 1 117 ? 8.892 -2.888 -24.134 1.00 92.19 117 GLU A O 1
ATOM 937 N N . LYS A 1 118 ? 10.217 -4.670 -24.443 1.00 94.06 118 LYS A N 1
ATOM 938 C CA . LYS A 1 118 ? 9.176 -5.550 -24.989 1.00 94.06 118 LYS A CA 1
ATOM 939 C C . LYS A 1 118 ? 8.558 -6.445 -23.921 1.00 94.06 118 LYS A C 1
ATOM 941 O O . LYS A 1 118 ? 7.600 -7.145 -24.244 1.00 94.06 118 LYS A O 1
ATOM 946 N N . PHE A 1 119 ? 9.116 -6.481 -22.708 1.00 95.06 119 PHE A N 1
ATOM 947 C CA . PHE A 1 119 ? 8.607 -7.232 -21.560 1.00 95.06 119 PHE A CA 1
ATOM 948 C C . PHE A 1 119 ? 8.228 -8.691 -21.879 1.00 95.06 119 PHE A C 1
ATOM 950 O O . PHE A 1 119 ? 7.215 -9.220 -21.416 1.00 95.06 119 PHE A O 1
ATOM 957 N N . LYS A 1 120 ? 9.018 -9.378 -22.715 1.00 95.56 120 LYS A N 1
ATOM 958 C CA . LYS A 1 120 ? 8.699 -10.743 -23.172 1.00 95.56 120 LYS A CA 1
ATOM 959 C C . LYS A 1 120 ? 8.654 -11.763 -22.035 1.00 95.56 120 LYS A C 1
ATOM 961 O O . LYS A 1 120 ? 7.869 -12.708 -22.115 1.00 95.56 120 LYS A O 1
ATOM 966 N N . LYS A 1 121 ? 9.458 -11.590 -20.981 1.00 93.44 121 LYS A N 1
ATOM 967 C CA . LYS A 1 121 ? 9.420 -12.437 -19.773 1.00 93.44 121 LYS A CA 1
ATOM 968 C C . LYS A 1 121 ? 8.141 -12.218 -18.966 1.00 93.44 121 LYS A C 1
ATOM 970 O O . LYS A 1 121 ? 7.737 -13.108 -18.226 1.00 93.44 121 LYS A O 1
ATOM 975 N N . TRP A 1 122 ? 7.486 -11.080 -19.173 1.00 94.94 122 TRP A N 1
ATOM 976 C CA . TRP A 1 122 ? 6.176 -10.723 -18.631 1.00 94.94 122 TRP A CA 1
ATOM 977 C C . TRP A 1 122 ? 5.039 -10.958 -19.640 1.00 94.94 122 TRP A C 1
ATOM 979 O O . TRP A 1 122 ? 3.949 -10.411 -19.507 1.00 94.94 122 TRP A O 1
ATOM 989 N N . GLY A 1 123 ? 5.274 -11.766 -20.682 1.00 94.94 123 GLY A N 1
ATOM 990 C CA . GLY A 1 123 ? 4.256 -12.083 -21.687 1.00 94.94 123 GLY A CA 1
ATOM 991 C C . GLY A 1 123 ? 3.913 -10.926 -22.630 1.00 94.94 123 GLY A C 1
ATOM 992 O O . GLY A 1 123 ? 2.885 -10.980 -23.299 1.00 94.94 123 GLY A O 1
ATOM 993 N N . GLY A 1 124 ? 4.763 -9.899 -22.704 1.00 95.62 124 GLY A N 1
ATOM 994 C CA . GLY A 1 124 ? 4.525 -8.688 -23.491 1.00 95.62 124 GLY A CA 1
ATOM 995 C C . GLY A 1 124 ? 3.665 -7.639 -22.784 1.00 95.62 124 GLY A C 1
ATOM 996 O O . GLY A 1 124 ? 3.287 -6.657 -23.416 1.00 95.62 124 GLY A O 1
ATOM 997 N N . ILE A 1 125 ? 3.349 -7.847 -21.503 1.00 96.31 125 ILE A N 1
ATOM 998 C CA . ILE A 1 125 ? 2.583 -6.921 -20.666 1.00 96.31 125 ILE A CA 1
ATOM 999 C C . ILE A 1 125 ? 3.562 -6.169 -19.766 1.00 96.31 125 ILE A C 1
ATOM 1001 O O . ILE A 1 125 ? 4.501 -6.761 -19.230 1.00 96.31 125 ILE A O 1
ATOM 1005 N N . ALA A 1 126 ? 3.362 -4.861 -19.613 1.00 96.06 126 ALA A N 1
ATOM 1006 C CA . ALA A 1 126 ? 4.220 -4.057 -18.756 1.00 96.06 126 ALA A CA 1
ATOM 1007 C C . ALA A 1 126 ? 4.112 -4.535 -17.293 1.00 96.06 126 ALA A C 1
ATOM 1009 O O . ALA A 1 126 ? 3.005 -4.763 -16.812 1.00 96.06 126 ALA A O 1
ATOM 1010 N N . PRO A 1 127 ? 5.216 -4.633 -16.534 1.00 96.50 127 PRO A N 1
ATOM 1011 C CA . PRO A 1 127 ? 5.168 -5.030 -15.124 1.00 96.50 127 PRO A CA 1
ATOM 1012 C C . PRO A 1 127 ? 4.379 -4.059 -14.235 1.00 96.50 127 PRO A C 1
ATOM 1014 O O . PRO A 1 127 ? 4.014 -4.412 -13.118 1.00 96.50 127 PRO A O 1
ATOM 1017 N N . THR A 1 128 ? 4.138 -2.837 -14.711 1.00 96.94 128 THR A N 1
ATOM 1018 C CA . THR A 1 128 ? 3.287 -1.825 -14.075 1.00 96.94 128 THR A CA 1
ATOM 1019 C C . THR A 1 128 ? 1.799 -2.009 -14.380 1.00 96.94 128 THR A C 1
ATOM 1021 O O . THR A 1 128 ? 0.969 -1.295 -13.834 1.00 96.94 128 THR A O 1
ATOM 1024 N N . GLU A 1 129 ? 1.419 -2.966 -15.221 1.00 97.81 129 GLU A N 1
ATOM 1025 C CA . GLU A 1 129 ? 0.022 -3.296 -15.484 1.00 97.81 129 GLU A CA 1
ATOM 1026 C C . GLU A 1 129 ? -0.382 -4.509 -14.639 1.00 97.81 129 GLU A C 1
ATOM 1028 O O . GLU A 1 129 ? 0.058 -5.635 -14.889 1.00 97.81 129 GLU A O 1
ATOM 1033 N N . LEU A 1 130 ? -1.217 -4.286 -13.616 1.00 98.00 130 LEU A N 1
ATOM 1034 C CA . LEU A 1 130 ? -1.738 -5.381 -12.803 1.00 98.00 130 LEU A CA 1
ATOM 1035 C C . LEU A 1 130 ? -2.748 -6.189 -13.619 1.00 98.00 130 LEU A C 1
ATOM 1037 O O . LEU A 1 130 ? -3.825 -5.708 -13.963 1.00 98.00 130 LEU A O 1
ATOM 1041 N N . THR A 1 131 ? -2.437 -7.453 -13.869 1.00 97.00 131 THR A N 1
ATOM 1042 C CA . THR A 1 131 ? -3.340 -8.374 -14.566 1.00 97.00 131 THR A CA 1
ATOM 1043 C C . THR A 1 131 ? -3.678 -9.571 -13.695 1.00 97.00 131 THR A C 1
ATOM 1045 O O . THR A 1 131 ? -2.996 -9.868 -12.718 1.00 97.00 131 THR A O 1
ATOM 1048 N N . TRP A 1 132 ? -4.755 -10.272 -14.037 1.00 96.00 132 TRP A N 1
ATOM 1049 C CA . TRP A 1 132 ? -5.209 -11.456 -13.313 1.00 96.00 132 TRP A CA 1
ATOM 1050 C C . TRP A 1 132 ? -5.237 -12.662 -14.244 1.00 96.00 132 TRP A C 1
ATOM 1052 O O . TRP A 1 132 ? -5.527 -12.534 -15.435 1.00 96.00 132 TRP A O 1
ATOM 1062 N N . ASN A 1 133 ? -4.984 -13.854 -13.704 1.00 95.19 133 ASN A N 1
ATOM 1063 C CA . ASN A 1 133 ? -5.306 -15.081 -14.428 1.00 95.19 133 ASN A CA 1
ATOM 1064 C C . ASN A 1 133 ? -6.833 -15.243 -14.590 1.00 95.19 133 ASN A C 1
ATOM 1066 O O . ASN A 1 133 ? -7.634 -14.545 -13.969 1.00 95.19 133 ASN A O 1
ATOM 1070 N N . SER A 1 134 ? -7.249 -16.198 -15.426 1.00 94.56 134 SER A N 1
ATOM 1071 C CA . SER A 1 134 ? -8.653 -16.368 -15.827 1.00 94.56 134 SER A CA 1
ATOM 1072 C C . SER A 1 134 ? -9.632 -16.601 -14.672 1.00 94.56 134 SER A C 1
ATOM 1074 O O . SER A 1 134 ? -10.790 -16.215 -14.781 1.00 94.56 134 SER A O 1
ATOM 1076 N N . ASP A 1 135 ? -9.194 -17.243 -13.586 1.00 94.00 135 ASP A N 1
ATOM 1077 C CA . ASP A 1 135 ? -10.020 -17.518 -12.401 1.00 94.00 135 ASP A CA 1
ATOM 1078 C C . ASP A 1 135 ? -9.817 -16.499 -11.264 1.00 94.00 135 ASP A C 1
ATOM 1080 O O . ASP A 1 135 ? -10.381 -16.667 -10.184 1.00 94.00 135 ASP A O 1
ATOM 1084 N N . ARG A 1 136 ? -9.031 -15.440 -11.508 1.00 91.38 136 ARG A N 1
ATOM 1085 C CA . ARG A 1 136 ? -8.707 -14.359 -10.563 1.00 91.38 136 ARG A CA 1
ATOM 1086 C C . ARG A 1 136 ? -8.068 -14.820 -9.247 1.00 91.38 136 ARG A C 1
ATOM 1088 O O . ARG A 1 136 ? -8.138 -14.113 -8.246 1.00 91.38 136 ARG A O 1
ATOM 1095 N N . THR A 1 137 ? -7.405 -15.973 -9.237 1.00 92.62 137 THR A N 1
ATOM 1096 C CA . THR A 1 137 ? -6.662 -16.461 -8.061 1.00 92.62 137 THR A CA 1
ATOM 1097 C C . THR A 1 137 ? -5.218 -15.967 -8.008 1.00 92.62 137 THR A C 1
ATOM 1099 O O . THR A 1 137 ? -4.565 -16.094 -6.972 1.00 92.62 137 THR A O 1
ATOM 1102 N N . ARG A 1 138 ? -4.696 -15.412 -9.109 1.00 95.06 138 ARG A N 1
ATOM 1103 C CA . ARG A 1 138 ? -3.328 -14.891 -9.204 1.00 95.06 138 ARG A CA 1
ATOM 1104 C C . ARG A 1 138 ? -3.313 -13.536 -9.888 1.00 95.06 138 ARG A C 1
ATOM 1106 O O . ARG A 1 138 ? -3.828 -13.409 -10.998 1.00 95.06 138 ARG A O 1
ATOM 1113 N N . ALA A 1 139 ? -2.674 -12.573 -9.235 1.00 95.88 139 ALA A N 1
ATOM 1114 C CA . ALA A 1 139 ? -2.348 -11.277 -9.804 1.00 95.88 139 ALA A CA 1
ATOM 1115 C C . ALA A 1 139 ? -0.895 -11.270 -10.305 1.00 95.88 139 ALA A C 1
ATOM 1117 O O . ALA A 1 139 ? -0.008 -11.826 -9.653 1.00 95.88 139 ALA A O 1
ATOM 1118 N N . TYR A 1 140 ? -0.655 -10.633 -11.446 1.00 97.50 140 TYR A N 1
ATOM 1119 C CA . TYR A 1 140 ? 0.660 -10.434 -12.047 1.00 97.50 140 TYR A CA 1
ATOM 1120 C C . TYR A 1 140 ? 0.943 -8.941 -12.149 1.00 97.50 140 TYR A C 1
ATOM 1122 O O . TYR A 1 140 ? 0.144 -8.197 -12.704 1.00 97.50 140 TYR A O 1
ATOM 1130 N N . GLY A 1 141 ? 2.086 -8.524 -11.618 1.00 97.81 141 GLY A N 1
ATOM 1131 C CA . GLY A 1 141 ? 2.567 -7.147 -11.649 1.00 97.81 141 GLY A CA 1
ATOM 1132 C C . GLY A 1 141 ? 3.776 -7.007 -10.730 1.00 97.81 141 GLY A C 1
ATOM 1133 O O . GLY A 1 141 ? 3.861 -7.679 -9.696 1.00 97.81 141 GLY A O 1
ATOM 1134 N N . ARG A 1 142 ? 4.744 -6.166 -11.096 1.00 97.88 142 ARG A N 1
ATOM 1135 C CA . ARG A 1 142 ? 5.886 -5.856 -10.231 1.00 97.88 142 ARG A CA 1
ATOM 1136 C C . ARG A 1 142 ? 5.372 -5.119 -8.997 1.00 97.88 142 ARG A C 1
ATOM 1138 O O . ARG A 1 142 ? 4.672 -4.116 -9.107 1.00 97.88 142 ARG A O 1
ATOM 1145 N N . GLY A 1 143 ? 5.743 -5.624 -7.825 1.00 98.06 143 GLY A N 1
ATOM 1146 C CA . GLY A 1 143 ? 5.293 -5.107 -6.537 1.00 98.06 143 GLY A CA 1
ATOM 1147 C C . GLY A 1 143 ? 4.021 -5.760 -6.008 1.00 98.06 143 GLY A C 1
ATOM 1148 O O . GLY A 1 143 ? 3.707 -5.606 -4.838 1.00 98.06 143 GLY A O 1
ATOM 1149 N N . ALA A 1 144 ? 3.276 -6.493 -6.849 1.00 98.12 144 ALA A N 1
ATOM 1150 C CA . ALA A 1 144 ? 1.943 -6.967 -6.482 1.00 98.12 144 ALA A CA 1
ATOM 1151 C C . ALA A 1 144 ? 1.965 -7.861 -5.238 1.00 98.12 144 ALA A C 1
ATOM 1153 O O . ALA A 1 144 ? 1.125 -7.689 -4.366 1.00 98.12 144 ALA A O 1
ATOM 1154 N N . ALA A 1 145 ? 2.917 -8.795 -5.157 1.00 97.81 145 ALA A N 1
ATOM 1155 C CA . ALA A 1 145 ? 3.118 -9.632 -3.976 1.00 97.81 145 ALA A CA 1
ATOM 1156 C C . ALA A 1 145 ? 4.074 -8.987 -2.962 1.00 97.81 145 ALA A C 1
ATOM 1158 O O . ALA A 1 145 ? 3.762 -8.990 -1.779 1.00 97.81 145 ALA A O 1
ATOM 1159 N N . ASP A 1 146 ? 5.188 -8.429 -3.438 1.00 98.19 146 ASP A N 1
ATOM 1160 C CA . ASP A 1 146 ? 6.310 -7.933 -2.635 1.00 98.19 146 ASP A CA 1
ATOM 1161 C C . ASP A 1 146 ? 6.497 -6.419 -2.840 1.00 98.19 146 ASP A C 1
ATOM 1163 O O . ASP A 1 146 ? 6.967 -6.015 -3.903 1.00 98.19 146 ASP A O 1
ATOM 1167 N N . ASP A 1 147 ? 6.051 -5.557 -1.922 1.00 98.44 147 ASP A N 1
ATOM 1168 C CA . ASP A 1 147 ? 5.192 -5.861 -0.753 1.00 98.44 147 ASP A CA 1
ATOM 1169 C C . ASP A 1 147 ? 3.887 -5.048 -0.752 1.00 98.44 147 ASP A C 1
ATOM 1171 O O . ASP A 1 147 ? 3.230 -4.828 0.270 1.00 98.44 147 ASP A O 1
ATOM 1175 N N . LEU A 1 148 ? 3.423 -4.633 -1.936 1.00 98.75 148 LEU A N 1
ATOM 1176 C CA . LEU A 1 148 ? 2.168 -3.883 -2.036 1.00 98.75 148 LEU A CA 1
ATOM 1177 C C . LEU A 1 148 ? 0.974 -4.719 -1.545 1.00 98.75 148 LEU A C 1
ATOM 1179 O O . LEU A 1 148 ? 0.016 -4.164 -1.003 1.00 98.75 148 LEU A O 1
ATOM 1183 N N . SER A 1 149 ? 1.026 -6.054 -1.646 1.00 98.00 149 SER A N 1
ATOM 1184 C CA . SER A 1 149 ? 0.009 -6.908 -1.017 1.00 98.00 149 SER A CA 1
ATOM 1185 C C . SER A 1 149 ? -0.005 -6.788 0.508 1.00 98.00 149 SER A C 1
ATOM 1187 O O . SER A 1 149 ? -1.093 -6.824 1.092 1.00 98.00 149 SER A O 1
ATOM 1189 N N . GLY A 1 150 ? 1.150 -6.598 1.153 1.00 98.44 150 GLY A N 1
ATOM 1190 C CA . GLY A 1 150 ? 1.271 -6.326 2.582 1.00 98.44 150 GLY A CA 1
ATOM 1191 C C . GLY A 1 150 ? 0.583 -5.017 2.954 1.00 98.44 150 GLY A C 1
ATOM 1192 O O . GLY A 1 150 ? -0.310 -5.009 3.809 1.00 98.44 150 GLY A O 1
ATOM 1193 N N . VAL A 1 151 ? 0.888 -3.936 2.228 1.00 98.75 151 VAL A N 1
ATOM 1194 C CA . VAL A 1 151 ? 0.256 -2.610 2.390 1.00 98.75 151 VAL A CA 1
ATOM 1195 C C . VAL A 1 151 ? -1.272 -2.698 2.306 1.00 98.75 151 VAL A C 1
ATOM 1197 O O . VAL A 1 151 ? -1.989 -2.169 3.166 1.00 98.75 151 VAL A O 1
ATOM 1200 N N . ILE A 1 152 ? -1.779 -3.400 1.291 1.00 98.44 152 ILE A N 1
ATOM 1201 C CA . ILE A 1 152 ? -3.216 -3.555 1.043 1.00 98.44 152 ILE A CA 1
ATOM 1202 C C . ILE A 1 152 ? -3.872 -4.468 2.080 1.00 98.44 152 ILE A C 1
ATOM 1204 O O . ILE A 1 152 ? -4.967 -4.164 2.554 1.00 98.44 152 ILE A O 1
ATOM 1208 N N . SER A 1 153 ? -3.212 -5.552 2.485 1.00 97.69 153 SER A N 1
ATOM 1209 C CA . SER A 1 153 ? -3.735 -6.474 3.500 1.00 97.69 153 SER A CA 1
ATOM 1210 C C . SER A 1 153 ? -3.848 -5.797 4.865 1.00 97.69 153 SER A C 1
ATOM 1212 O O . SER A 1 153 ? -4.880 -5.919 5.531 1.00 97.69 153 SER A O 1
ATOM 1214 N N . ILE A 1 154 ? -2.827 -5.027 5.261 1.00 98.25 154 ILE A N 1
ATOM 1215 C CA . ILE A 1 154 ? -2.829 -4.235 6.498 1.00 98.25 154 ILE A CA 1
ATOM 1216 C C . ILE A 1 154 ? -3.975 -3.222 6.466 1.00 98.25 154 ILE A C 1
ATOM 1218 O O . ILE A 1 154 ? -4.802 -3.188 7.382 1.00 98.25 154 ILE A O 1
ATOM 1222 N N . GLY A 1 155 ? -4.068 -2.414 5.407 1.00 97.50 155 GLY A N 1
ATOM 1223 C CA . GLY A 1 155 ? -5.104 -1.390 5.318 1.00 97.50 155 GLY A CA 1
ATOM 1224 C C . GLY A 1 155 ? -6.522 -1.971 5.221 1.00 97.50 155 GLY A C 1
ATOM 1225 O O . GLY A 1 155 ? -7.439 -1.449 5.855 1.00 97.50 155 GLY A O 1
ATOM 1226 N N . MET A 1 156 ? -6.716 -3.087 4.510 1.00 96.88 156 MET A N 1
ATOM 1227 C CA . MET A 1 156 ? -8.001 -3.794 4.435 1.00 96.88 156 MET A CA 1
ATOM 1228 C C . MET A 1 156 ? -8.420 -4.348 5.800 1.00 96.88 156 MET A C 1
ATOM 1230 O O . MET A 1 156 ? -9.580 -4.199 6.191 1.00 96.88 156 MET A O 1
ATOM 1234 N N . ALA A 1 157 ? -7.490 -4.940 6.555 1.00 94.75 157 ALA A N 1
ATOM 1235 C CA . ALA A 1 157 ? -7.765 -5.423 7.905 1.00 94.75 157 ALA A CA 1
ATOM 1236 C C . ALA A 1 157 ? -8.170 -4.276 8.848 1.00 94.75 157 ALA A C 1
ATOM 1238 O O . ALA A 1 157 ? -9.090 -4.434 9.659 1.00 94.75 157 ALA A O 1
ATOM 1239 N N . ILE A 1 158 ? -7.535 -3.107 8.719 1.00 94.62 158 ILE A N 1
ATOM 1240 C CA . ILE A 1 158 ? -7.887 -1.912 9.494 1.00 94.62 158 ILE A CA 1
ATOM 1241 C C . ILE A 1 158 ? -9.275 -1.383 9.100 1.00 94.62 158 ILE A C 1
ATOM 1243 O O . ILE A 1 158 ? -10.100 -1.188 9.995 1.00 94.62 158 ILE A O 1
ATOM 1247 N N . ASP A 1 159 ? -9.567 -1.208 7.803 1.00 94.44 159 ASP A N 1
ATOM 1248 C CA . ASP A 1 159 ? -10.881 -0.739 7.312 1.00 94.44 159 ASP A CA 1
ATOM 1249 C C . ASP A 1 159 ? -11.999 -1.691 7.785 1.00 94.44 159 ASP A C 1
ATOM 1251 O O . ASP A 1 159 ? -13.008 -1.261 8.348 1.00 94.44 159 ASP A O 1
ATOM 1255 N N . ALA A 1 160 ? -11.782 -3.006 7.671 1.00 92.88 160 AL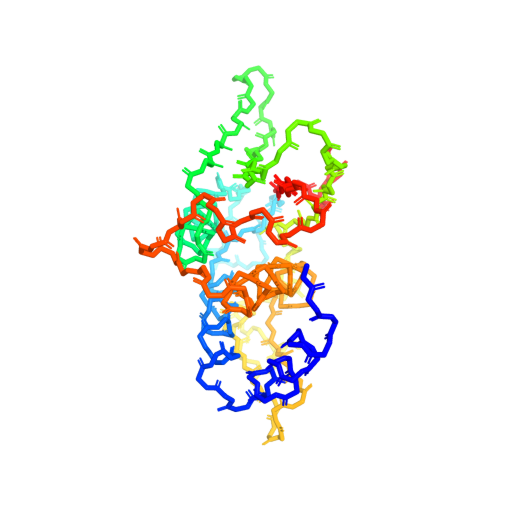A A N 1
ATOM 1256 C CA . ALA A 1 160 ? -12.738 -4.016 8.120 1.00 92.88 160 ALA A CA 1
ATOM 1257 C C . ALA A 1 160 ? -12.989 -3.940 9.631 1.00 92.88 160 ALA A C 1
ATOM 1259 O O . ALA A 1 160 ? -14.136 -3.955 10.081 1.00 92.88 160 ALA A O 1
ATOM 1260 N N . THR A 1 161 ? -11.921 -3.817 10.423 1.00 91.25 161 THR A N 1
ATOM 1261 C CA . THR A 1 161 ? -12.022 -3.747 11.886 1.00 91.25 161 THR A CA 1
ATOM 1262 C C . THR A 1 161 ? -12.748 -2.478 12.334 1.00 91.25 161 THR A C 1
ATOM 1264 O O . THR A 1 161 ? -13.584 -2.541 13.237 1.00 91.25 161 THR A O 1
ATOM 1267 N N . LEU A 1 162 ? -12.469 -1.334 11.700 1.00 91.12 162 LEU A N 1
ATOM 1268 C CA . LEU A 1 162 ? -13.154 -0.071 11.979 1.00 91.12 162 LEU A CA 1
ATOM 1269 C C . LEU A 1 162 ? -14.650 -0.170 11.667 1.00 91.12 162 LEU A C 1
ATOM 1271 O O . LEU A 1 162 ? -15.480 0.104 12.539 1.00 91.12 162 LEU A O 1
ATOM 1275 N N . ARG A 1 163 ? -15.005 -0.655 10.472 1.00 90.69 163 ARG A N 1
ATOM 1276 C CA . ARG A 1 163 ? -16.408 -0.822 10.065 1.00 90.69 163 ARG A CA 1
ATOM 1277 C C . ARG A 1 163 ? -17.167 -1.795 10.957 1.00 90.69 163 ARG A C 1
ATOM 1279 O O . ARG A 1 163 ? -18.316 -1.530 11.299 1.00 90.69 163 ARG A O 1
ATOM 1286 N N . ALA A 1 164 ? -16.533 -2.888 11.377 1.00 89.62 164 ALA A N 1
ATOM 1287 C CA . ALA A 1 164 ? -17.146 -3.873 12.265 1.00 89.62 164 ALA A CA 1
ATOM 1288 C C . ALA A 1 164 ? -17.488 -3.307 13.655 1.00 89.62 164 ALA A C 1
ATOM 1290 O O . ALA A 1 164 ? -18.379 -3.821 14.330 1.00 89.62 164 ALA A O 1
ATOM 1291 N N . VAL A 1 165 ? -16.810 -2.241 14.094 1.00 88.12 165 VAL A N 1
ATOM 1292 C CA . VAL A 1 165 ? -17.163 -1.511 15.324 1.00 88.12 165 VAL A CA 1
ATOM 1293 C C . VAL A 1 165 ? -18.024 -0.276 15.054 1.00 88.12 165 VAL A C 1
ATOM 1295 O O . VAL A 1 165 ? -18.163 0.564 15.941 1.00 88.12 165 VAL A O 1
ATOM 1298 N N . GLU A 1 166 ? -18.620 -0.178 13.860 1.00 85.81 166 GLU A N 1
ATOM 1299 C CA . GLU A 1 166 ? -19.444 0.951 13.404 1.00 85.81 166 GLU A CA 1
ATOM 1300 C C . GLU A 1 166 ? -18.686 2.287 13.455 1.00 85.81 166 GLU A C 1
ATOM 1302 O O . GLU A 1 166 ? -19.261 3.340 13.732 1.00 85.81 166 GLU A O 1
ATOM 1307 N N . SER A 1 167 ? -17.373 2.235 13.230 1.00 82.00 167 SER A N 1
ATOM 1308 C CA . SER A 1 167 ? -16.544 3.409 12.998 1.00 82.00 167 SER A CA 1
ATOM 1309 C C . SER A 1 167 ? -16.251 3.481 11.507 1.00 82.00 167 SER A C 1
ATOM 1311 O O . SER A 1 167 ? -15.722 2.534 10.931 1.00 82.00 167 SER A O 1
ATOM 1313 N N . ASP A 1 168 ? -16.565 4.602 10.873 1.00 71.44 168 ASP A N 1
ATOM 1314 C CA . ASP A 1 168 ? -16.242 4.828 9.465 1.00 71.44 168 ASP A CA 1
ATOM 1315 C C . ASP A 1 168 ? -15.287 6.036 9.311 1.00 71.44 168 ASP A C 1
ATOM 1317 O O . ASP A 1 168 ? -15.090 6.792 10.273 1.00 71.44 168 ASP A O 1
ATOM 1321 N N . PRO A 1 169 ? -14.633 6.209 8.144 1.00 68.44 169 PRO A N 1
ATOM 1322 C CA . PRO A 1 169 ? -13.703 7.319 7.908 1.00 68.44 169 PRO A CA 1
ATOM 1323 C C . PRO A 1 169 ? -14.325 8.719 8.095 1.00 68.44 169 PRO A C 1
ATOM 1325 O O . PRO A 1 169 ? -13.630 9.664 8.498 1.00 68.44 169 PRO A O 1
ATOM 1328 N N . GLU A 1 170 ? -15.630 8.854 7.844 1.00 67.50 170 GLU A N 1
ATOM 1329 C CA . GLU A 1 170 ? -16.395 10.102 7.947 1.00 67.50 170 GLU A CA 1
ATOM 1330 C C . GLU A 1 170 ? -16.847 10.376 9.399 1.00 67.50 170 GLU A C 1
ATOM 1332 O O . GLU A 1 170 ? -16.894 11.530 9.825 1.00 67.50 170 GLU A O 1
ATOM 1337 N N . ASN A 1 171 ? -17.046 9.325 10.200 1.00 65.88 171 ASN A N 1
ATOM 1338 C CA . ASN A 1 171 ? -17.575 9.324 11.564 1.00 65.88 171 ASN A CA 1
ATOM 1339 C C . ASN A 1 171 ? -16.706 8.478 12.514 1.00 65.88 171 ASN A C 1
ATOM 1341 O O . ASN A 1 171 ? -17.165 7.510 13.125 1.00 65.88 171 ASN A O 1
ATOM 1345 N N . LEU A 1 172 ? -15.439 8.870 12.696 1.00 66.94 172 LEU A N 1
ATOM 1346 C CA . LEU A 1 172 ? -14.560 8.325 13.743 1.00 66.94 172 LEU A CA 1
ATOM 1347 C C . LEU A 1 172 ? -15.072 8.733 15.137 1.00 66.94 172 LEU A C 1
ATOM 1349 O O . LEU A 1 172 ? -14.562 9.661 15.772 1.00 66.94 172 LEU A O 1
ATOM 1353 N N . LEU A 1 173 ? -16.107 8.055 15.624 1.00 69.12 173 LEU A N 1
ATOM 1354 C CA . LEU A 1 173 ? -16.651 8.270 16.958 1.00 69.12 173 LEU A CA 1
ATOM 1355 C C . LEU A 1 173 ? -15.674 7.692 17.986 1.00 69.12 173 LEU A C 1
ATOM 1357 O O . LEU A 1 173 ? -15.481 6.478 18.067 1.00 69.12 173 LEU A O 1
ATOM 1361 N N . LYS A 1 174 ? -15.066 8.564 18.802 1.00 69.31 174 LYS A N 1
ATOM 1362 C CA . LYS A 1 174 ? -14.091 8.173 19.841 1.00 69.31 174 LYS A CA 1
ATOM 1363 C C . LYS A 1 174 ? -14.597 7.041 20.740 1.00 69.31 174 LYS A C 1
ATOM 1365 O O . LYS A 1 174 ? -13.816 6.168 21.110 1.00 69.31 174 LYS A O 1
ATOM 1370 N N . ASP A 1 175 ? -15.894 7.025 21.035 1.00 79.19 175 ASP A N 1
ATOM 1371 C CA . ASP A 1 175 ? -16.516 6.003 21.880 1.00 79.19 175 ASP A CA 1
ATOM 1372 C C . ASP A 1 175 ? -16.557 4.626 21.200 1.00 79.19 175 ASP A C 1
ATOM 1374 O O . ASP A 1 175 ? -16.391 3.602 21.861 1.00 79.19 175 ASP A O 1
ATOM 1378 N N . LYS A 1 176 ? -16.702 4.583 19.869 1.00 83.75 176 LYS A N 1
ATOM 1379 C CA . LYS A 1 176 ? -16.672 3.342 19.078 1.00 83.75 176 LYS A CA 1
ATOM 1380 C C . LYS A 1 176 ? -15.249 2.813 18.927 1.00 83.75 176 LYS A C 1
ATOM 1382 O O . LYS A 1 176 ? -15.029 1.611 19.068 1.00 83.75 176 LYS A O 1
ATOM 1387 N N . LEU A 1 177 ? -14.262 3.702 18.771 1.00 87.75 177 LEU A N 1
ATOM 1388 C CA . LEU A 1 177 ? -12.845 3.320 18.753 1.00 87.75 177 LEU A CA 1
ATOM 1389 C C . LEU A 1 177 ? -12.419 2.617 20.050 1.00 87.75 177 LEU A C 1
ATOM 1391 O O . LEU A 1 177 ? -11.576 1.723 20.005 1.00 87.75 177 LEU A O 1
ATOM 1395 N N . GLN A 1 178 ? -13.044 2.918 21.198 1.00 89.06 178 GLN A N 1
ATOM 1396 C CA . GLN A 1 178 ? -12.782 2.187 22.446 1.00 89.06 178 GLN A CA 1
ATOM 1397 C C . GLN A 1 178 ? -13.124 0.693 22.380 1.00 89.06 178 GLN A C 1
ATOM 1399 O O . GLN A 1 178 ? -12.679 -0.067 23.243 1.00 89.06 178 GLN A O 1
ATOM 1404 N N . ALA A 1 179 ? -13.853 0.226 21.368 1.00 89.56 179 ALA A N 1
ATOM 1405 C CA . ALA A 1 179 ? -14.046 -1.200 21.154 1.00 89.56 179 ALA A CA 1
ATOM 1406 C C . ALA A 1 179 ? -12.764 -1.909 20.676 1.00 89.56 179 ALA A C 1
ATOM 1408 O O . ALA A 1 179 ? -12.617 -3.098 20.975 1.00 89.56 179 ALA A O 1
ATOM 1409 N N . LEU A 1 180 ? -11.852 -1.200 19.995 1.00 90.94 180 LEU A N 1
ATOM 1410 C CA . LEU A 1 180 ? -10.603 -1.750 19.459 1.00 90.94 180 LEU A CA 1
ATOM 1411 C C . LEU A 1 180 ? -9.652 -2.196 20.582 1.00 90.94 180 LEU A C 1
ATOM 1413 O O . LEU A 1 180 ? -9.571 -1.520 21.613 1.00 90.94 180 LEU A O 1
ATOM 1417 N N . PRO A 1 181 ? -8.916 -3.307 20.415 1.00 91.56 181 PRO A N 1
ATOM 1418 C CA . PRO A 1 181 ? -8.077 -3.866 21.477 1.00 91.56 181 PRO A CA 1
ATOM 1419 C C . PRO A 1 181 ? -6.744 -3.126 21.666 1.00 91.56 181 PRO A C 1
ATOM 1421 O O . PRO A 1 181 ? -6.171 -3.176 22.753 1.00 91.56 181 PRO A O 1
ATOM 1424 N N . CYS A 1 182 ? -6.260 -2.423 20.644 1.00 95.25 182 CYS A N 1
ATOM 1425 C CA . CYS A 1 182 ? -4.963 -1.754 20.634 1.00 95.25 182 CYS A CA 1
ATOM 1426 C C . CYS A 1 182 ? -5.028 -0.408 19.903 1.00 95.25 182 CYS A C 1
ATOM 1428 O O . CYS A 1 182 ? -5.961 -0.130 19.152 1.00 95.25 182 CYS A O 1
ATOM 1430 N N . ASN A 1 183 ? -4.016 0.423 20.137 1.00 96.44 183 ASN A N 1
ATOM 1431 C CA . ASN A 1 183 ? -3.641 1.492 19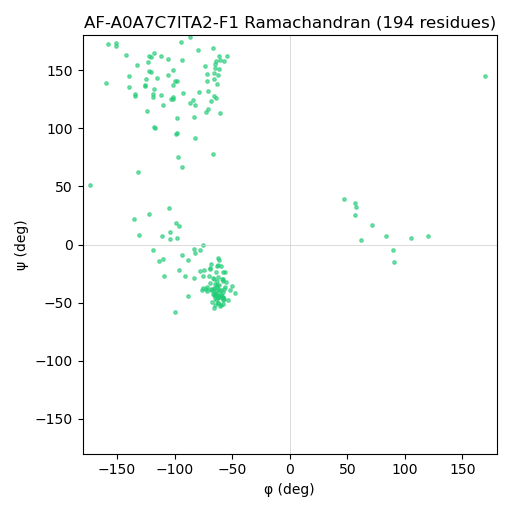.220 1.00 96.44 183 ASN A CA 1
ATOM 1432 C C . ASN A 1 183 ? -2.946 0.879 18.001 1.00 96.44 183 ASN A C 1
ATOM 1434 O O . ASN A 1 183 ? -2.300 -0.165 18.122 1.00 96.44 183 ASN A O 1
ATOM 1438 N N . ILE A 1 184 ? -3.020 1.557 16.862 1.00 97.62 184 ILE A N 1
ATOM 1439 C CA . ILE A 1 184 ? -2.366 1.115 15.630 1.00 97.62 184 ILE A CA 1
ATOM 1440 C C . ILE A 1 184 ? -1.343 2.161 15.214 1.00 97.62 184 ILE A C 1
ATOM 1442 O O . ILE A 1 184 ? -1.635 3.360 15.204 1.00 97.62 184 ILE A O 1
ATOM 1446 N N . LYS A 1 185 ? -0.148 1.699 14.862 1.00 98.50 185 LYS A N 1
ATOM 1447 C CA . LYS A 1 185 ? 0.852 2.475 14.139 1.00 98.50 185 LYS A CA 1
ATOM 1448 C C . LYS A 1 185 ? 1.216 1.753 12.852 1.00 98.50 185 LYS A C 1
ATOM 1450 O O . LYS A 1 185 ? 1.177 0.527 12.801 1.00 98.50 185 LYS A O 1
ATOM 1455 N N . ILE A 1 186 ? 1.566 2.526 11.839 1.00 98.69 186 ILE A N 1
ATOM 1456 C CA . ILE A 1 186 ? 2.049 2.036 10.552 1.00 98.69 186 ILE A CA 1
ATOM 1457 C C . ILE A 1 186 ? 3.388 2.706 10.273 1.00 98.69 186 ILE A C 1
ATOM 1459 O O . ILE A 1 186 ? 3.518 3.916 10.489 1.00 98.69 186 ILE A O 1
ATOM 1463 N N . LEU A 1 187 ? 4.349 1.918 9.803 1.00 98.69 187 LEU A N 1
ATOM 1464 C CA . LEU A 1 187 ? 5.576 2.381 9.172 1.00 98.69 187 LEU A CA 1
ATOM 1465 C C . LEU A 1 187 ? 5.655 1.724 7.800 1.00 98.69 187 LEU A C 1
ATOM 1467 O O . LEU A 1 187 ? 5.775 0.505 7.734 1.00 98.69 187 LEU A O 1
ATOM 1471 N N . TYR A 1 188 ? 5.584 2.519 6.737 1.00 98.69 188 TYR A N 1
ATOM 1472 C CA . TYR A 1 188 ? 5.919 2.049 5.398 1.00 98.69 188 TYR A CA 1
ATOM 1473 C C . TYR A 1 188 ? 7.214 2.7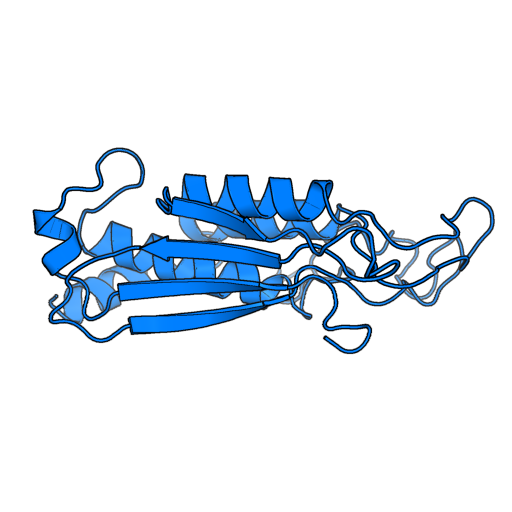00 4.947 1.00 98.69 188 TYR A C 1
ATOM 1475 O O . TYR A 1 188 ? 7.300 3.930 4.916 1.00 98.69 188 TYR A O 1
ATOM 1483 N N . GLU A 1 189 ? 8.224 1.891 4.653 1.00 98.00 189 GLU A N 1
ATOM 1484 C CA . GLU A 1 189 ? 9.483 2.390 4.106 1.00 98.00 189 GLU A CA 1
ATOM 1485 C C . GLU A 1 189 ? 9.515 2.318 2.578 1.00 98.00 189 GLU A C 1
ATOM 1487 O O . GLU A 1 189 ? 8.568 1.841 1.948 1.00 98.00 189 GLU A O 1
ATOM 1492 N N . THR A 1 190 ? 10.576 2.864 1.989 1.00 97.94 190 THR A N 1
ATOM 1493 C CA . THR A 1 190 ? 10.775 2.914 0.535 1.00 97.94 190 THR A CA 1
ATOM 1494 C C . THR A 1 190 ? 12.208 2.534 0.129 1.00 97.94 190 THR A C 1
ATOM 1496 O O . THR A 1 190 ? 12.654 2.915 -0.953 1.00 97.94 190 THR A O 1
ATOM 1499 N N . GLU A 1 191 ? 12.925 1.804 0.993 1.00 95.75 191 GLU A N 1
ATOM 1500 C CA . GLU A 1 191 ? 14.311 1.365 0.767 1.00 95.75 191 GLU A CA 1
ATOM 1501 C C . GLU A 1 191 ? 14.528 -0.132 1.028 1.00 95.75 191 GLU A C 1
ATOM 1503 O O . GLU A 1 191 ? 15.677 -0.576 1.000 1.00 95.75 191 GLU A O 1
ATOM 1508 N N . GLU A 1 192 ? 13.477 -0.924 1.265 1.00 97.56 192 GLU A N 1
ATOM 1509 C CA . GLU A 1 192 ? 13.629 -2.323 1.706 1.00 97.56 192 GLU A CA 1
ATOM 1510 C C . GLU A 1 192 ? 14.410 -3.137 0.678 1.00 97.56 192 GLU A C 1
ATOM 1512 O O . GLU A 1 192 ? 15.385 -3.821 1.005 1.00 97.56 192 GLU A O 1
ATOM 1517 N N . GLU A 1 193 ? 14.090 -2.924 -0.595 1.00 96.31 193 GLU A N 1
ATOM 1518 C CA . GLU A 1 193 ? 14.695 -3.662 -1.690 1.00 96.31 193 GLU A CA 1
ATOM 1519 C C . GLU A 1 193 ? 16.176 -3.285 -1.861 1.00 96.31 193 GLU A C 1
ATOM 1521 O O . GLU A 1 193 ? 16.954 -4.056 -2.427 1.00 96.31 193 GLU A O 1
ATOM 1526 N N . CYS 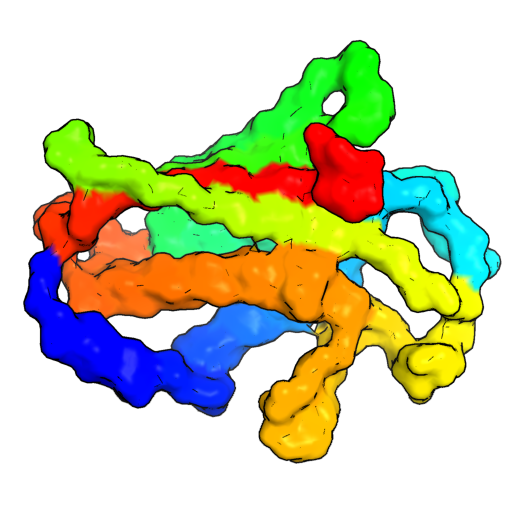A 1 194 ? 16.598 -2.122 -1.346 1.00 92.81 194 CYS A N 1
ATOM 1527 C CA . CYS A 1 194 ? 17.967 -1.612 -1.423 1.00 92.81 194 CYS A CA 1
ATOM 1528 C C . CYS A 1 194 ? 18.729 -1.570 -0.082 1.00 92.81 194 CYS A C 1
ATOM 1530 O O . CYS A 1 194 ? 19.884 -1.131 -0.068 1.00 92.81 194 CYS A O 1
ATOM 1532 N N . GLY A 1 195 ? 18.156 -2.121 0.995 1.00 92.56 195 GLY A N 1
ATOM 1533 C CA . GLY A 1 195 ? 18.862 -2.415 2.247 1.00 92.56 195 GLY A CA 1
ATOM 1534 C C . GLY A 1 195 ? 18.363 -1.731 3.524 1.00 92.56 195 GLY A C 1
ATOM 1535 O O . GLY A 1 195 ? 19.034 -1.912 4.546 1.00 92.56 195 GLY A O 1
ATOM 1536 N N . SER A 1 196 ? 17.227 -1.022 3.484 1.00 91.69 196 SER A N 1
ATOM 1537 C CA . SER A 1 196 ? 16.630 -0.279 4.619 1.00 91.69 196 SER A CA 1
ATOM 1538 C C . SER A 1 196 ? 17.589 0.712 5.301 1.00 91.69 196 SER A C 1
ATOM 1540 O O . SER A 1 196 ? 17.569 0.815 6.556 1.00 91.69 196 SER A O 1
#

Radius of gyration: 18.33 Å; Cα contacts (8 Å, |Δi|>4): 327; chains: 1; bounding box: 43×34×54 Å

Sequence (196 aa):
MKLKVLDDFATNQIQPDSKFVLKHLSVLEEMVRIDSRSFNVNEFEGDRKIPSDMKEILDCAIEYLQQIGLKKIKINTPPESCVNATPILLAELAVSPSKPTLLFYAHLDKQPYMDDEKFKKWGGIAPTELTWNSDRTRAYGRGAADDLSGVISIGMAIDATLRAVESDPENLLKDKLQALPCNIKILYETEEECGS

Nearest PDB structures (foldseek):
  3dlj-assembly3_A  TM=7.466E-01  e=3.225E-09  Homo sapiens
  3dlj-assembly3_B  TM=7.536E-01  e=2.202E-08  Homo sapiens
  4ruh-assembly1_A  TM=7.471E-01  e=3.816E-07  Homo sap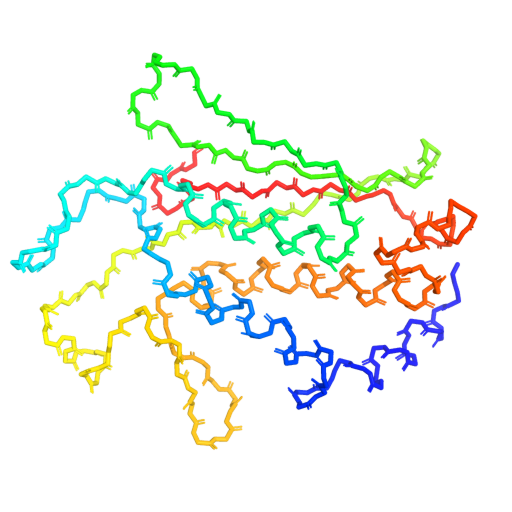iens
  3rza-assembly1_B  TM=7.140E-01  e=4.634E-04  Staphylococcus aureus subsp. aureus Mu50
  5gne-assembly2_B  TM=6.305E-01  e=3.866E-02  Legionella pneumophila subsp. pneumophila str. Philadelphia 1

Foldseek 3Di:
DDVVLLVVLCVVAVDCPHPLNVVLVVLLLVLLLDQLALDQDDQEPPDHRHGDLCPSLVVSLVVLLLQLAFPAKDWAADDVVVVSFHIKIKTWDDQDPVFAEDEAEAESHFHDLNHYPQSVVQVSDALSGWDAPPVRPDIGHTCSVRPSVSSSVVSSSSSSVCVSLVHGNVRNDSVSSNVDRHIYMYIYGSCVVPPD

Solvent-accessible surface area (backbone atoms only — not comparable to full-atom values): 10942 Å² total; per-residue (Å²): 102,62,67,66,48,48,52,53,40,45,72,72,42,70,35,88,84,29,73,62,38,44,58,49,51,54,49,50,38,53,59,20,48,46,81,28,30,53,47,70,42,66,68,36,94,89,49,57,68,57,46,44,87,46,56,70,56,50,51,53,50,50,53,51,41,40,72,51,47,40,79,50,67,45,77,52,68,59,58,85,88,47,84,81,61,63,50,30,41,37,35,42,45,87,54,47,94,91,38,56,74,47,77,47,77,39,35,64,26,24,74,80,87,87,49,51,90,62,21,66,92,55,76,56,42,58,50,38,50,61,43,61,48,98,84,64,84,46,78,45,34,53,30,47,71,59,27,43,40,49,50,47,50,54,50,49,52,49,35,51,55,35,47,51,50,72,23,46,58,93,50,71,44,70,77,38,44,60,39,54,83,46,17,43,35,39,42,35,38,36,36,62,84,78,72,106